Protein AF-0000000080287627 (afdb_homodimer)

pLDDT: mean 73.89, std 27.02, range [24.66, 97.88]

InterPro domains:
  IPR031734 Transcription activator MBF2 [PF15868] (71-159)

Foldseek 3Di:
DPPPPPPPPPPPPPPPPPPPPPPPPPPPPPDDPDDDPDVVVVCVVVVVPPDDDDDDDDDDADKDKDKDKDADDDPPWDWQDKDKDKDFAPWFAKDKDKDKQDDVPDFAAAWGMKMKIKIWRDPDWDKDWPDDGHRTRMTIMMIIDGRTRIMIMMMTTIHHHDPPPPD/DPPPPPPPPPPPPPPPPPPPPPCPPPPPPPDDPDDDPDVVVVCVVVVVPPDDDDDDDDDDADKDKDKDKDADDDPPWDWQDKDKDKDFAPWFAKDKDKDKQDDPPDFAAAWGMKMKIKIWRDPDWDKDWPDDGHRTRMTIMMIIDGRTRIMIMMMTTIHHHDPPPPD

Sequence (334 aa):
MVQYSVIFIWICFVRLMETNSRNIPENIKVQNVSVVQNIESFLENHSTLSVIPLQKQSKSSHLWALRYMLGIKVENDYLLAQLADASDYPAKKNVSVDLLYTEKGVTGDILTYIEIDTLQDTQEGNAHVVSGGIGQGSIHIVLEAKQTERFSYNAHFYGRKTLKLMTMVQYSVIFIWICFVRLMETNSRNIPENIKVQNVSVVQNIESFLENHSTLSVIPLQKQSKSSHLWALRYMLGIKVENDYLLAQLADASDYPAKKNVSVDLLYTEKGVTGDILTYIEIDTLQDTQEGNAHVVSGGIGQGSIHIVLEAKQTERFSYNAHFYGRKTLKLMT

Structure (mmCIF, N/CA/C/O backbone):
data_AF-0000000080287627-model_v1
#
loop_
_entity.id
_entity.type
_entity.pdbx_description
1 polymer 'Uncharacterized protein'
#
loop_
_atom_site.group_PDB
_atom_site.id
_atom_site.type_symbol
_atom_site.label_atom_id
_atom_site.label_alt_id
_atom_site.label_comp_id
_atom_site.label_asym_id
_atom_site.label_entity_id
_atom_site.label_seq_id
_atom_site.pdbx_PDB_ins_code
_atom_site.Cartn_x
_atom_site.Cartn_y
_atom_site.Cartn_z
_atom_site.occupancy
_atom_site.B_iso_or_equiv
_atom_site.auth_seq_id
_atom_site.auth_comp_id
_atom_site.auth_asym_id
_atom_site.auth_atom_id
_atom_site.pdbx_PDB_model_num
ATOM 1 N N . MET A 1 1 ? -30.188 56.906 -13.93 1 31.58 1 MET A N 1
ATOM 2 C CA . MET A 1 1 ? -30.328 55.75 -14.812 1 31.58 1 MET A CA 1
ATOM 3 C C . MET A 1 1 ? -29.438 54.594 -14.359 1 31.58 1 MET A C 1
ATOM 5 O O . MET A 1 1 ? -28.203 54.719 -14.414 1 31.58 1 MET A O 1
ATOM 9 N N . VAL A 1 2 ? -29.906 53.812 -13.305 1 37.44 2 VAL A N 1
ATOM 10 C CA . VAL A 1 2 ? -29.25 52.812 -12.5 1 37.44 2 VAL A CA 1
ATOM 11 C C . VAL A 1 2 ? -29 51.562 -13.336 1 37.44 2 VAL A C 1
ATOM 13 O O . VAL A 1 2 ? -29.938 51 -13.891 1 37.44 2 VAL A O 1
ATOM 16 N N . GLN A 1 3 ? -27.938 51.531 -14.148 1 37.34 3 GLN A N 1
ATOM 17 C CA . GLN A 1 3 ? -27.516 50.406 -14.984 1 37.34 3 GLN A CA 1
ATOM 18 C C . GLN A 1 3 ? -27.438 49.125 -14.18 1 37.34 3 GLN A C 1
ATOM 20 O O . GLN A 1 3 ? -26.688 49.031 -13.203 1 37.34 3 GLN A O 1
ATOM 25 N N . TYR A 1 4 ? -28.562 48.406 -14.086 1 33.31 4 TYR A N 1
ATOM 26 C CA . TYR A 1 4 ? -28.641 47.094 -13.516 1 33.31 4 TYR A CA 1
ATOM 27 C C . TYR A 1 4 ? -27.703 46.125 -14.234 1 33.31 4 TYR A C 1
ATOM 29 O O . TYR A 1 4 ? -27.812 45.938 -15.445 1 33.31 4 TYR A O 1
ATOM 37 N N . SER A 1 5 ? -26.422 46.156 -13.922 1 35.56 5 SER A N 1
ATOM 38 C CA . SER A 1 5 ? -25.5 45.156 -14.461 1 35.56 5 SER A CA 1
ATOM 39 C C . SER A 1 5 ? -25.984 43.75 -14.148 1 35.56 5 SER A C 1
ATOM 41 O O . SER A 1 5 ? -26.156 43.375 -12.984 1 35.56 5 SER A O 1
ATOM 43 N N . VAL A 1 6 ? -26.859 43.156 -14.961 1 31.17 6 VAL A N 1
ATOM 44 C CA . VAL A 1 6 ? -27.359 41.781 -14.898 1 31.17 6 VAL A CA 1
ATOM 45 C C . VAL A 1 6 ? -26.188 40.812 -14.758 1 31.17 6 VAL A C 1
ATOM 47 O O . VAL A 1 6 ? -25.281 40.812 -15.602 1 31.17 6 VAL A O 1
ATOM 50 N N . ILE A 1 7 ? -25.844 40.5 -13.531 1 32.81 7 ILE A N 1
ATOM 51 C CA . ILE A 1 7 ? -24.828 39.531 -13.188 1 32.81 7 ILE A CA 1
ATOM 52 C C . ILE A 1 7 ? -25.25 38.125 -13.672 1 32.81 7 ILE A C 1
ATOM 54 O O . ILE A 1 7 ? -26.297 37.625 -13.242 1 32.81 7 ILE A O 1
ATOM 58 N N . PHE A 1 8 ? -25.188 37.875 -14.969 1 30.72 8 PHE A N 1
ATOM 59 C CA . PHE A 1 8 ? -25.438 36.562 -15.523 1 30.72 8 PHE A CA 1
ATOM 60 C C . PHE A 1 8 ? -24.703 35.5 -14.734 1 30.72 8 PHE A C 1
ATOM 62 O O . PHE A 1 8 ? -23.484 35.531 -14.617 1 30.72 8 PHE A O 1
ATOM 69 N N . ILE A 1 9 ? -25.375 34.906 -13.781 1 28.75 9 ILE A N 1
ATOM 70 C CA . ILE A 1 9 ? -25 33.75 -12.977 1 28.75 9 ILE A CA 1
ATOM 71 C C . ILE A 1 9 ? -24.922 32.5 -13.867 1 28.75 9 ILE A C 1
ATOM 73 O O . ILE A 1 9 ? -25.938 32.031 -14.367 1 28.75 9 ILE A O 1
ATOM 77 N N . TRP A 1 10 ? -23.969 32.438 -14.797 1 30.11 10 TRP A N 1
ATOM 78 C CA . TRP A 1 10 ? -23.781 31.219 -15.57 1 30.11 10 TRP A CA 1
ATOM 79 C C . TRP A 1 10 ? -23.719 30 -14.656 1 30.11 10 TRP A C 1
ATOM 81 O O . TRP A 1 10 ? -22.844 29.938 -13.781 1 30.11 10 TRP A O 1
ATOM 91 N N . ILE A 1 11 ? -24.844 29.375 -14.43 1 28.36 11 ILE A N 1
ATOM 92 C CA . ILE A 1 11 ? -25.016 28.062 -13.805 1 28.36 11 ILE A CA 1
ATOM 93 C C . ILE A 1 11 ? -24.172 27.031 -14.555 1 28.36 11 ILE A C 1
ATOM 95 O O . ILE A 1 11 ? -24.438 26.734 -15.719 1 28.36 11 ILE A O 1
ATOM 99 N N . CYS A 1 12 ? -22.922 27.109 -14.422 1 29.86 12 CYS A N 1
ATOM 100 C CA . CYS A 1 12 ? -22.062 26.062 -14.961 1 29.86 12 CYS A CA 1
ATOM 101 C C . CYS A 1 12 ? -22.609 24.672 -14.625 1 29.86 12 CYS A C 1
ATOM 103 O O . CYS A 1 12 ? -22.703 24.312 -13.453 1 29.86 12 CYS A O 1
ATOM 105 N N . PHE A 1 13 ? -23.531 24.109 -15.32 1 29 13 PHE A N 1
ATOM 106 C CA . PHE A 1 13 ? -23.969 22.719 -15.273 1 29 13 PHE A CA 1
ATOM 107 C C . PHE A 1 13 ? -22.766 21.766 -15.328 1 29 13 PHE A C 1
ATOM 109 O O . PHE A 1 13 ? -22.109 21.641 -16.359 1 29 13 PHE A O 1
ATOM 116 N N . VAL A 1 14 ? -22.109 21.703 -14.344 1 29.78 14 VAL A N 1
ATOM 117 C CA . VAL A 1 14 ? -21.141 20.609 -14.18 1 29.78 14 VAL A CA 1
ATOM 118 C C . VAL A 1 14 ? -21.844 19.266 -14.461 1 29.78 14 VAL A C 1
ATOM 120 O O . VAL A 1 14 ? -22.734 18.859 -13.727 1 29.78 14 VAL A O 1
ATOM 123 N N . ARG A 1 15 ? -22.109 19 -15.664 1 28.33 15 ARG A N 1
ATOM 124 C CA . ARG A 1 15 ? -22.422 17.594 -15.922 1 28.33 15 ARG A CA 1
ATOM 125 C C . ARG A 1 15 ? -21.484 16.672 -15.148 1 28.33 15 ARG A C 1
ATOM 127 O O . ARG A 1 15 ? -20.266 16.781 -15.266 1 28.33 15 ARG A O 1
ATOM 134 N N . LEU A 1 16 ? -21.875 16.047 -14.188 1 27.23 16 LEU A N 1
ATOM 135 C CA . LEU A 1 16 ? -21.375 14.883 -13.461 1 27.23 16 LEU A CA 1
ATOM 136 C C . LEU A 1 16 ? -20.828 13.836 -14.414 1 27.23 16 LEU A C 1
ATOM 138 O O . LEU A 1 16 ? -21.547 13.312 -15.266 1 27.23 16 LEU A O 1
ATOM 142 N N . MET A 1 17 ? -19.703 14.156 -14.992 1 27.69 1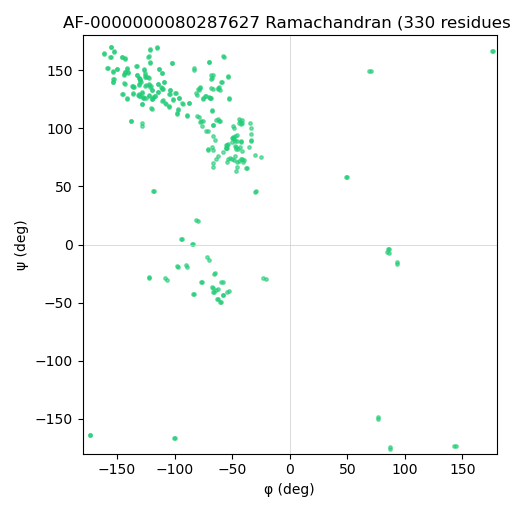7 MET A N 1
ATOM 143 C CA . MET A 1 17 ? -19.094 13.047 -15.719 1 27.69 17 MET A CA 1
ATOM 144 C C . MET A 1 17 ? -19.359 11.727 -15.008 1 27.69 17 MET A C 1
ATOM 146 O O . MET A 1 17 ? -19.141 11.617 -13.797 1 27.69 17 MET A O 1
ATOM 150 N N . GLU A 1 18 ? -20.188 10.984 -15.477 1 26.67 18 GLU A N 1
ATOM 151 C CA . GLU A 1 18 ? -20.391 9.57 -15.18 1 26.67 18 GLU A CA 1
ATOM 152 C C . GLU A 1 18 ? -19.062 8.812 -15.195 1 26.67 18 GLU A C 1
ATOM 154 O O . GLU A 1 18 ? -18.453 8.641 -16.25 1 26.67 18 GLU A O 1
ATOM 159 N N . THR A 1 19 ? -18.172 9.133 -14.328 1 27.62 19 THR A N 1
ATOM 160 C CA . THR A 1 19 ? -17.047 8.234 -14.062 1 27.62 19 THR A CA 1
ATOM 161 C C . THR A 1 19 ? -17.484 6.781 -14.203 1 27.62 19 THR A C 1
ATOM 163 O O . THR A 1 19 ? -18.422 6.34 -13.547 1 27.62 19 THR A O 1
ATOM 166 N N . ASN A 1 20 ? -17.359 6.363 -15.359 1 26.81 20 ASN A N 1
ATOM 167 C CA . ASN A 1 20 ? -17.5 4.914 -15.445 1 26.81 20 ASN A CA 1
ATOM 168 C C . ASN A 1 20 ? -16.734 4.207 -14.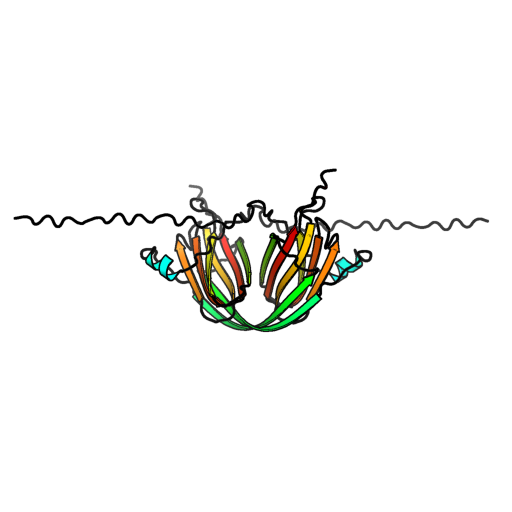344 1 26.81 20 ASN A C 1
ATOM 170 O O . ASN A 1 20 ? -15.5 4.242 -14.328 1 26.81 20 ASN A O 1
ATOM 174 N N . SER A 1 21 ? -17.172 4.27 -13.125 1 25.61 21 SER A N 1
ATOM 175 C CA . SER A 1 21 ? -16.797 3.371 -12.031 1 25.61 21 SER A CA 1
ATOM 176 C C . SER A 1 21 ? -16.344 2.018 -12.562 1 25.61 21 SER A C 1
ATOM 178 O O . SER A 1 21 ? -17.109 1.298 -13.195 1 25.61 21 SER A O 1
ATOM 180 N N . ARG A 1 22 ? -15.156 1.962 -13.094 1 27.69 22 ARG A N 1
ATOM 181 C CA . ARG A 1 22 ? -14.859 0.544 -13.266 1 27.69 22 ARG A CA 1
ATOM 182 C C . ARG A 1 22 ? -15.477 -0.285 -12.141 1 27.69 22 ARG A C 1
ATOM 184 O O . ARG A 1 22 ? -15.273 0.016 -10.961 1 27.69 22 ARG A O 1
ATOM 191 N N . ASN A 1 23 ? -16.625 -0.727 -12.273 1 26.52 23 ASN A N 1
ATOM 192 C CA . ASN A 1 23 ? -17.297 -1.693 -11.414 1 26.52 23 ASN A CA 1
ATOM 193 C C . ASN A 1 23 ? -16.312 -2.666 -10.781 1 26.52 23 ASN A C 1
ATOM 195 O O . ASN A 1 23 ? -15.969 -3.688 -11.375 1 26.52 23 ASN A O 1
ATOM 199 N N . ILE A 1 24 ? -15.18 -2.15 -10.266 1 30.12 24 ILE A N 1
ATOM 200 C CA . ILE A 1 24 ? -14.523 -3.096 -9.375 1 30.12 24 ILE A CA 1
ATOM 201 C C . ILE A 1 24 ? -15.562 -3.754 -8.461 1 30.12 24 ILE A C 1
ATOM 203 O O . ILE A 1 24 ? -16.328 -3.064 -7.785 1 30.12 24 ILE A O 1
ATOM 207 N N . PRO A 1 25 ? -15.898 -4.879 -8.672 1 27.52 25 PRO A N 1
ATOM 208 C CA . PRO A 1 25 ? -16.938 -5.391 -7.766 1 27.52 25 PRO A CA 1
ATOM 209 C C . PRO A 1 25 ? -16.672 -5.016 -6.309 1 27.52 25 PRO A C 1
ATOM 211 O O . PRO A 1 25 ? -15.516 -4.949 -5.879 1 27.52 25 PRO A O 1
ATOM 214 N N . GLU A 1 26 ? -17.422 -4.09 -5.703 1 31.39 26 GLU A N 1
ATOM 215 C CA . GLU A 1 26 ? -17.531 -3.729 -4.289 1 31.39 26 GLU A CA 1
ATOM 216 C C . GLU A 1 26 ? -17.047 -4.867 -3.395 1 31.39 26 GLU A C 1
ATOM 218 O O . GLU A 1 26 ? -16.703 -4.645 -2.229 1 31.39 26 GLU A O 1
ATOM 223 N N . ASN A 1 27 ? -17.172 -6.039 -3.824 1 27.69 27 ASN A N 1
ATOM 224 C CA . ASN A 1 27 ? -16.922 -7.148 -2.906 1 27.69 27 ASN A CA 1
ATOM 225 C C . ASN A 1 27 ? -15.43 -7.414 -2.736 1 27.69 27 ASN A C 1
ATOM 227 O O . ASN A 1 27 ? -14.914 -8.43 -3.211 1 27.69 27 ASN A O 1
ATOM 231 N N . ILE A 1 28 ? -14.672 -6.5 -3.037 1 31.36 28 ILE A N 1
ATOM 232 C CA . ILE A 1 28 ? -13.305 -6.855 -2.691 1 31.36 28 ILE A CA 1
ATOM 233 C C . ILE A 1 28 ? -13.156 -6.934 -1.174 1 31.36 28 ILE A C 1
ATOM 235 O O . ILE A 1 28 ? -13.266 -5.922 -0.479 1 31.36 28 ILE A O 1
ATOM 239 N N . LYS A 1 29 ? -13.477 -7.977 -0.579 1 28.95 29 LYS A N 1
ATOM 240 C CA . LYS A 1 29 ? -13.312 -8.289 0.837 1 28.95 29 LYS A CA 1
ATOM 241 C C . LYS A 1 29 ? -11.891 -7.988 1.307 1 28.95 29 LYS A C 1
ATOM 243 O O . LYS A 1 29 ? -10.922 -8.453 0.704 1 28.95 29 LYS A O 1
ATOM 248 N N . VAL A 1 30 ? -11.703 -6.926 1.965 1 30.62 30 VAL A N 1
ATOM 249 C CA . VAL A 1 30 ? -10.5 -6.574 2.719 1 30.62 30 VAL A CA 1
ATOM 250 C C . VAL A 1 30 ? -9.992 -7.793 3.48 1 30.62 30 VAL A C 1
ATOM 252 O O . VAL A 1 30 ? -10.656 -8.281 4.398 1 30.62 30 VAL A O 1
ATOM 255 N N . GLN A 1 31 ? -9.414 -8.711 2.738 1 30.98 31 GLN A N 1
ATOM 256 C CA . GLN A 1 31 ? -8.945 -9.891 3.459 1 30.98 31 GLN A CA 1
ATOM 257 C C . GLN A 1 31 ? -7.773 -9.547 4.371 1 30.98 31 GLN A C 1
ATOM 259 O O . GLN A 1 31 ? -6.965 -8.68 4.047 1 30.98 31 GLN A O 1
ATOM 264 N N . ASN A 1 32 ? -7.836 -9.844 5.602 1 27.78 32 ASN A N 1
ATOM 265 C CA . ASN A 1 32 ? -6.895 -9.812 6.715 1 27.78 32 ASN A CA 1
ATOM 266 C C . ASN A 1 32 ? -5.559 -10.445 6.34 1 27.78 32 ASN A C 1
ATOM 268 O O . ASN A 1 32 ? -5.5 -11.641 6.031 1 27.78 32 ASN A O 1
ATOM 272 N N . VAL A 1 33 ? -4.637 -9.625 5.809 1 31.69 33 VAL A N 1
ATOM 273 C CA . VAL A 1 33 ? -3.279 -10.109 5.562 1 31.69 33 VAL A CA 1
ATOM 274 C C . VAL A 1 33 ? -2.59 -10.414 6.891 1 31.69 33 VAL A C 1
ATOM 276 O O . VAL A 1 33 ? -2.518 -9.547 7.77 1 31.69 33 VAL A O 1
ATOM 279 N N . SER A 1 34 ? -2.477 -11.641 7.273 1 32.62 34 SER A N 1
ATOM 280 C CA . SER A 1 34 ? -1.691 -12.047 8.438 1 32.62 34 SER A CA 1
ATOM 281 C C . SER A 1 34 ? -0.2 -12.055 8.117 1 32.62 34 SER A C 1
ATOM 283 O O . SER A 1 34 ? 0.232 -12.688 7.152 1 32.62 34 SER A O 1
ATOM 285 N N . VAL A 1 35 ? 0.603 -11.102 8.57 1 30.69 35 VAL A N 1
ATOM 286 C CA . VAL A 1 35 ? 2.051 -11.008 8.414 1 30.69 35 VAL A CA 1
ATOM 287 C C . VAL A 1 35 ? 2.729 -12.164 9.133 1 30.69 35 VAL A C 1
ATOM 289 O O . VAL A 1 35 ? 2.557 -12.336 10.344 1 30.69 35 VAL A O 1
ATOM 292 N N . VAL A 1 36 ? 3.205 -13.055 8.375 1 40.09 36 VAL A N 1
ATOM 293 C CA . VAL A 1 36 ? 4.008 -14.133 8.945 1 40.09 36 VAL A CA 1
ATOM 294 C C . VAL A 1 36 ? 5.398 -13.609 9.305 1 40.09 36 VAL A C 1
ATOM 296 O O . VAL A 1 36 ? 6.113 -13.094 8.438 1 40.09 36 VAL A O 1
ATOM 299 N N . GLN A 1 37 ? 5.75 -13.414 10.406 1 41.44 37 GLN A N 1
ATOM 300 C CA . GLN A 1 37 ? 6.977 -12.797 10.898 1 41.44 37 GLN A CA 1
ATOM 301 C C . GLN A 1 37 ? 8.211 -13.57 10.438 1 41.44 37 GLN A C 1
ATOM 303 O O . GLN A 1 37 ? 9.25 -12.977 10.156 1 41.44 37 GLN A O 1
ATOM 308 N N . ASN A 1 38 ? 8.203 -14.945 10.633 1 39.5 38 ASN A N 1
ATOM 309 C CA . ASN A 1 38 ? 9.406 -15.695 10.273 1 39.5 38 ASN A CA 1
ATOM 310 C C . ASN A 1 38 ? 9.07 -16.875 9.359 1 39.5 38 ASN A C 1
ATOM 312 O O . ASN A 1 38 ? 8.508 -17.875 9.812 1 39.5 38 ASN A O 1
ATOM 316 N N . ILE A 1 39 ? 9.352 -16.781 8.086 1 47.53 39 ILE A N 1
ATOM 317 C CA . ILE A 1 39 ? 8.992 -17.75 7.059 1 47.53 39 ILE A CA 1
ATOM 318 C C . ILE A 1 39 ? 9.711 -19.078 7.332 1 47.53 39 ILE A C 1
ATOM 320 O O . ILE A 1 39 ? 9.164 -20.156 7.094 1 47.53 39 ILE A O 1
ATOM 324 N N . GLU A 1 40 ? 10.953 -18.938 7.762 1 48.75 40 GLU A N 1
ATOM 325 C CA . GLU A 1 40 ? 11.664 -20.188 8.023 1 48.75 40 GLU A CA 1
ATOM 326 C C . GLU A 1 40 ? 10.922 -21.047 9.047 1 48.75 40 GLU A C 1
ATOM 328 O O . GLU A 1 40 ? 10.773 -22.25 8.875 1 48.75 40 GLU A O 1
ATOM 333 N N . SER A 1 41 ? 10.539 -20.375 9.953 1 51.69 41 SER A N 1
ATOM 334 C CA . SER A 1 41 ? 9.773 -21.062 10.984 1 51.69 41 SER A CA 1
ATOM 335 C C . SER A 1 41 ? 8.438 -21.562 10.445 1 51.69 41 SER A C 1
ATOM 337 O O . SER A 1 41 ? 7.965 -22.641 10.82 1 51.69 41 SER A O 1
ATOM 339 N N . PHE A 1 42 ? 7.91 -20.672 9.57 1 50.34 42 PHE A 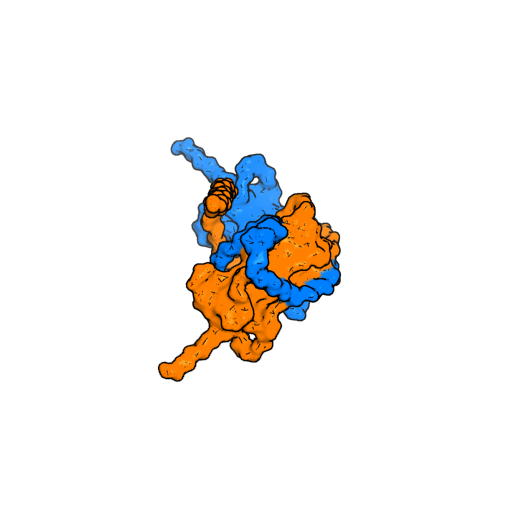N 1
ATOM 340 C CA . PHE A 1 42 ? 6.66 -21.078 8.938 1 50.34 42 PHE A CA 1
ATOM 341 C C . PHE A 1 42 ? 6.863 -22.328 8.086 1 50.34 42 PHE A C 1
ATOM 343 O O . PHE A 1 42 ? 6.082 -23.281 8.172 1 50.34 42 PHE A O 1
ATOM 350 N N . LEU A 1 43 ? 7.867 -22.266 7.352 1 55.41 43 LEU A N 1
ATOM 351 C CA . LEU A 1 43 ? 8.156 -23.406 6.473 1 55.41 43 LEU A CA 1
ATOM 352 C C . LEU A 1 43 ? 8.523 -24.641 7.277 1 55.41 43 LEU A C 1
ATOM 354 O O . LEU A 1 43 ? 8.164 -25.766 6.895 1 55.41 43 LEU A O 1
ATOM 358 N N . GLU A 1 44 ? 9.25 -24.406 8.227 1 56 44 GLU A N 1
ATOM 359 C CA . GLU A 1 44 ? 9.578 -25.531 9.094 1 56 44 GLU A CA 1
ATOM 360 C C . GLU A 1 44 ? 8.312 -26.172 9.68 1 56 44 GLU A C 1
ATOM 362 O O . GLU A 1 44 ? 8.242 -27.391 9.828 1 56 44 GLU A O 1
ATOM 367 N N . ASN A 1 45 ? 7.438 -25.234 9.836 1 48.88 45 ASN A N 1
ATOM 368 C CA . ASN A 1 45 ? 6.219 -25.734 10.461 1 48.88 45 ASN A CA 1
ATOM 369 C C . ASN A 1 45 ? 5.215 -26.219 9.422 1 48.88 45 ASN A C 1
ATOM 371 O O . ASN A 1 45 ? 4.207 -26.844 9.773 1 48.88 45 ASN A O 1
ATOM 375 N N . HIS A 1 46 ? 5.418 -25.797 8.195 1 50.81 46 HIS A N 1
ATOM 376 C CA . HIS A 1 46 ? 4.59 -26.297 7.098 1 50.81 46 HIS A CA 1
ATOM 377 C C . HIS A 1 46 ? 5.438 -27.016 6.051 1 50.81 46 HIS A C 1
ATOM 379 O O . HIS A 1 46 ? 5.48 -26.594 4.891 1 50.81 46 HIS A O 1
ATOM 385 N N . SER A 1 47 ? 6.293 -27.828 6.469 1 47.44 47 SER A N 1
ATOM 386 C CA . SER A 1 47 ? 7.246 -28.562 5.641 1 47.44 47 SER A CA 1
ATOM 387 C C . SER A 1 47 ? 6.543 -29.312 4.52 1 47.44 47 SER A C 1
ATOM 389 O O . SER A 1 47 ? 7.145 -29.594 3.482 1 47.44 47 SER A O 1
ATOM 391 N N . THR A 1 48 ? 5.465 -29.844 4.887 1 47.78 48 THR A N 1
ATOM 392 C CA . THR A 1 48 ? 4.836 -30.656 3.846 1 47.78 48 THR A CA 1
ATOM 393 C C . THR A 1 48 ? 4.25 -29.766 2.754 1 47.78 48 THR A C 1
ATOM 395 O O . THR A 1 48 ? 3.672 -30.266 1.783 1 47.78 48 THR A O 1
ATOM 398 N N . LEU A 1 49 ? 4.234 -28.516 3.07 1 51.91 49 LEU A N 1
ATOM 399 C CA . LEU A 1 49 ? 3.557 -27.656 2.098 1 51.91 49 LEU A CA 1
ATOM 400 C C . LEU A 1 49 ? 4.402 -27.5 0.84 1 51.91 49 LEU A C 1
ATOM 402 O O . LEU A 1 49 ? 5.625 -27.344 0.923 1 51.91 49 LEU A O 1
ATOM 406 N N . SER A 1 50 ? 4.059 -28.281 -0.094 1 55.97 50 SER A N 1
ATOM 407 C CA . SER A 1 50 ? 4.691 -28.094 -1.397 1 55.97 50 SER A CA 1
ATOM 408 C C . SER A 1 50 ? 4.785 -26.625 -1.772 1 55.97 50 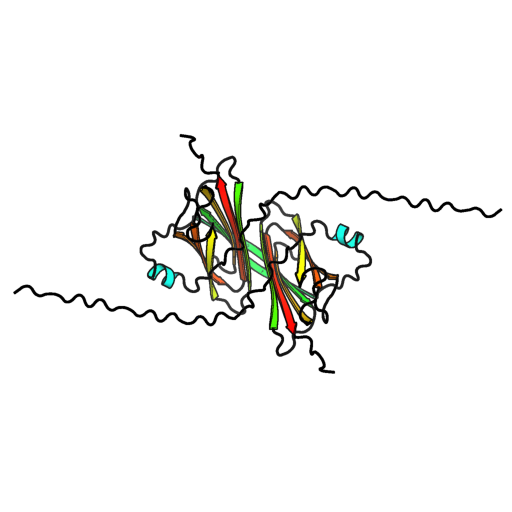SER A C 1
ATOM 410 O O . SER A 1 50 ? 3.77 -25.984 -2.029 1 55.97 50 SER A O 1
ATOM 412 N N . VAL A 1 51 ? 5.816 -25.969 -1.278 1 69.75 51 VAL A N 1
ATOM 413 C CA . VAL A 1 51 ? 6.125 -24.562 -1.516 1 69.75 51 VAL A CA 1
ATOM 414 C C . VAL A 1 51 ? 6.492 -24.359 -2.982 1 69.75 51 VAL A C 1
ATOM 416 O O . VAL A 1 51 ? 7.484 -24.906 -3.465 1 69.75 51 VAL A O 1
ATOM 419 N N . ILE A 1 52 ? 5.539 -24.016 -3.783 1 81.88 52 ILE A N 1
ATOM 420 C CA . ILE A 1 52 ? 5.84 -23.641 -5.16 1 81.88 52 ILE A CA 1
ATOM 421 C C . ILE A 1 52 ? 6.316 -22.188 -5.207 1 81.88 52 ILE A C 1
ATOM 423 O O . ILE A 1 52 ? 5.555 -21.266 -4.906 1 81.88 52 ILE A O 1
ATOM 427 N N . PRO A 1 53 ? 7.613 -22.125 -5.504 1 86.88 53 PRO A N 1
ATOM 428 C CA . PRO A 1 53 ? 8.109 -20.75 -5.629 1 86.88 53 PRO A CA 1
ATOM 429 C C . PRO A 1 53 ? 7.543 -20.031 -6.844 1 86.88 53 PRO A C 1
ATOM 431 O O . PRO A 1 53 ? 7.332 -20.641 -7.895 1 86.88 53 PRO A O 1
ATOM 434 N N . LEU A 1 54 ? 7.336 -18.734 -6.684 1 94.12 54 LEU A N 1
ATOM 435 C CA . LEU A 1 54 ? 6.984 -17.906 -7.832 1 94.12 54 LEU A CA 1
ATOM 436 C C . LEU A 1 54 ? 8.234 -17.484 -8.594 1 94.12 54 LEU A C 1
ATOM 438 O O . LEU A 1 54 ? 9.32 -17.406 -8.023 1 94.12 54 LEU A O 1
ATOM 442 N N . GLN A 1 55 ? 8.016 -17.281 -9.844 1 94.38 55 GLN A N 1
ATOM 443 C CA . GLN A 1 55 ? 9.117 -16.766 -10.656 1 94.38 55 GLN A CA 1
ATOM 444 C C . GLN A 1 55 ? 9.453 -15.328 -10.266 1 94.38 55 GLN A C 1
ATOM 446 O O . GLN A 1 55 ? 8.562 -14.492 -10.125 1 94.38 55 GLN A O 1
ATOM 451 N N . LYS A 1 56 ? 10.734 -15.109 -10.133 1 95.62 56 LYS A N 1
ATOM 452 C CA . LYS A 1 56 ? 11.18 -13.805 -9.656 1 95.62 56 LYS A CA 1
ATOM 453 C C . LYS A 1 56 ? 11.969 -13.062 -10.734 1 95.62 56 LYS A C 1
ATOM 455 O O . LYS A 1 56 ? 12.828 -13.648 -11.391 1 95.62 56 LYS A O 1
ATOM 460 N N . GLN A 1 57 ? 11.562 -11.812 -10.906 1 94.38 57 GLN A N 1
ATOM 461 C CA . GLN A 1 57 ? 12.352 -10.844 -11.664 1 94.38 57 GLN A CA 1
ATOM 462 C C . GLN A 1 57 ? 12.742 -9.656 -10.797 1 94.38 57 GLN A C 1
ATOM 464 O O . GLN A 1 57 ? 11.938 -9.164 -10.008 1 94.38 57 GLN A O 1
ATOM 469 N N . SER A 1 58 ? 14.008 -9.289 -10.859 1 93.31 58 SER A N 1
ATOM 470 C CA . SER A 1 58 ? 14.492 -8.18 -10.055 1 93.31 58 SER A CA 1
ATOM 471 C C . SER A 1 58 ? 15.102 -7.082 -10.922 1 93.31 58 SER A C 1
ATOM 473 O O . SER A 1 58 ? 15.766 -7.375 -11.922 1 93.31 58 SER A O 1
ATOM 475 N N . LYS A 1 59 ? 14.758 -5.891 -10.547 1 90.12 59 LYS A N 1
ATOM 476 C CA . LYS A 1 59 ? 15.344 -4.727 -11.203 1 90.12 59 LYS A CA 1
ATOM 477 C C . LYS A 1 59 ? 15.75 -3.668 -10.18 1 90.12 59 LYS A C 1
ATOM 479 O O . LYS A 1 59 ? 14.961 -3.311 -9.305 1 90.12 59 LYS A O 1
ATOM 484 N N . SER A 1 60 ? 16.938 -3.236 -10.32 1 88.44 60 SER A N 1
ATOM 485 C CA . SER A 1 60 ? 17.359 -2.086 -9.523 1 88.44 60 SER A CA 1
ATOM 486 C C . SER A 1 60 ? 16.719 -0.799 -10.039 1 88.44 60 SER A C 1
ATOM 488 O O . SER A 1 60 ? 16.672 -0.572 -11.25 1 88.44 60 SER A O 1
ATOM 490 N N . SER A 1 61 ? 16.141 -0.169 -9.094 1 88.19 61 SER A N 1
ATOM 491 C CA . SER A 1 61 ? 15.5 1.078 -9.5 1 88.19 61 SER A CA 1
ATOM 492 C C . SER A 1 61 ? 15.891 2.227 -8.57 1 88.19 61 SER A C 1
ATOM 494 O O . SER A 1 61 ? 16.078 2.023 -7.371 1 88.19 61 SER A O 1
ATOM 496 N N . HIS A 1 62 ? 16.047 3.352 -9.148 1 89.38 62 HIS A N 1
ATOM 497 C CA . HIS A 1 62 ? 16.219 4.586 -8.391 1 89.38 62 HIS A CA 1
ATOM 498 C C . HIS A 1 62 ? 14.875 5.238 -8.094 1 89.38 62 HIS A C 1
ATOM 500 O O . HIS A 1 62 ? 14.148 5.625 -9.008 1 89.38 62 HIS A O 1
ATOM 506 N N . LEU A 1 63 ? 14.609 5.16 -6.809 1 93.19 63 LEU A N 1
ATOM 507 C CA . LEU A 1 63 ? 13.359 5.797 -6.41 1 93.19 63 LEU A CA 1
ATOM 508 C C . LEU A 1 63 ? 13.617 6.891 -5.375 1 93.19 63 LEU A C 1
ATOM 510 O O . LEU A 1 63 ? 14.688 6.934 -4.762 1 93.19 63 LEU A O 1
ATOM 514 N N . TRP A 1 64 ? 12.68 7.773 -5.352 1 93 64 TRP A N 1
ATOM 515 C CA . TRP A 1 64 ? 12.703 8.812 -4.328 1 93 64 TRP A CA 1
ATOM 516 C C . TRP A 1 64 ? 11.773 8.469 -3.172 1 93 64 TRP A C 1
ATOM 518 O O . TRP A 1 64 ? 10.641 8.039 -3.391 1 93 64 TRP A O 1
ATOM 528 N N . ALA A 1 65 ? 12.305 8.57 -1.978 1 94.19 65 ALA A N 1
ATOM 529 C CA . ALA A 1 65 ? 11.508 8.516 -0.756 1 94.19 65 ALA A CA 1
ATOM 530 C C . ALA A 1 65 ? 11.195 9.914 -0.242 1 94.19 65 ALA A C 1
ATOM 532 O O . ALA A 1 65 ? 12.102 10.68 0.091 1 94.19 65 ALA A O 1
ATOM 533 N N . LEU A 1 66 ? 9.914 10.227 -0.239 1 95.62 66 LEU A N 1
ATOM 534 C CA . LEU A 1 66 ? 9.5 11.523 0.29 1 95.62 66 LEU A CA 1
ATOM 535 C C . LEU A 1 66 ? 8.734 11.352 1.599 1 95.62 66 LEU A C 1
ATOM 537 O O . LEU A 1 66 ? 8.008 10.367 1.775 1 95.62 66 LEU A O 1
ATOM 541 N N . ARG A 1 67 ? 8.922 12.375 2.471 1 96.06 67 ARG A N 1
ATOM 542 C CA . ARG A 1 67 ? 8.203 12.414 3.736 1 96.06 67 ARG A CA 1
ATOM 543 C C . ARG A 1 67 ? 7.484 13.75 3.914 1 96.06 67 ARG A C 1
ATOM 545 O O . ARG A 1 67 ? 8.102 14.812 3.775 1 96.06 67 ARG A O 1
ATOM 552 N N . TYR A 1 68 ? 6.211 13.648 4.168 1 97.5 68 TYR A N 1
ATOM 553 C CA . TYR A 1 68 ? 5.398 14.82 4.469 1 97.5 68 TYR A CA 1
ATOM 554 C C . TYR A 1 68 ? 4.945 14.812 5.922 1 97.5 68 TYR A C 1
ATOM 556 O O . TYR A 1 68 ? 4.5 13.781 6.434 1 97.5 68 TYR A O 1
ATOM 564 N N . MET A 1 69 ? 5.086 15.945 6.5 1 97.19 69 MET A N 1
ATOM 565 C CA . MET A 1 69 ? 4.758 16.031 7.922 1 97.19 69 MET A CA 1
ATOM 566 C C . MET A 1 69 ? 3.879 17.25 8.203 1 97.19 69 MET A C 1
ATOM 568 O O . MET A 1 69 ? 4.039 18.297 7.578 1 97.19 69 MET A O 1
ATOM 572 N N . LEU A 1 70 ? 3.002 17.078 9.141 1 96.12 70 LEU A N 1
ATOM 573 C CA . LEU A 1 70 ? 2.168 18.172 9.648 1 96.12 70 LEU A CA 1
ATOM 574 C C . LEU A 1 70 ? 1.912 18.016 11.141 1 96.12 70 LEU A C 1
ATOM 576 O O . LEU A 1 70 ? 1.506 16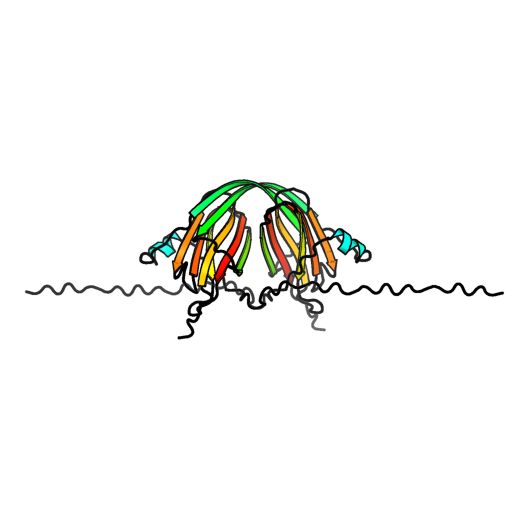.938 11.594 1 96.12 70 LEU A O 1
ATOM 580 N N . GLY A 1 71 ? 2.141 19.047 11.852 1 96.19 71 GLY A N 1
ATOM 581 C CA . GLY A 1 71 ? 1.916 19.031 13.289 1 96.19 71 GLY A CA 1
ATOM 582 C C . GLY A 1 71 ? 3.111 18.531 14.078 1 96.19 71 GLY A C 1
ATOM 583 O O . GLY A 1 71 ? 4.219 18.438 13.539 1 96.19 71 GLY A O 1
ATOM 584 N N . ILE A 1 72 ? 2.9 18.391 15.375 1 92.62 72 ILE A N 1
ATOM 585 C CA . ILE A 1 72 ? 3.939 17.922 16.281 1 92.62 72 ILE A CA 1
ATOM 586 C C . ILE A 1 72 ? 3.416 16.734 17.094 1 92.62 72 ILE A C 1
ATOM 588 O O . ILE A 1 72 ? 2.305 16.781 17.625 1 92.62 72 ILE A O 1
ATOM 592 N N . LYS A 1 73 ? 4.238 15.695 16.984 1 90.38 73 LYS A N 1
ATOM 593 C CA . LYS A 1 73 ? 3.854 14.531 17.781 1 90.38 73 LYS A CA 1
ATOM 594 C C . LYS A 1 73 ? 4.027 14.789 19.266 1 90.38 73 LYS A C 1
ATOM 596 O O . LYS A 1 73 ? 5.086 15.25 19.703 1 90.38 73 LYS A O 1
ATOM 601 N N . VAL A 1 74 ? 2.979 14.57 20 1 85.44 74 VAL A N 1
ATOM 602 C CA . VAL A 1 74 ? 2.971 14.82 21.438 1 85.44 74 VAL A CA 1
ATOM 603 C C . VAL A 1 74 ? 3.119 13.508 22.203 1 85.44 74 VAL A C 1
ATOM 605 O O . VAL A 1 74 ? 2.74 12.445 21.703 1 85.44 74 VAL A O 1
ATOM 608 N N . GLU A 1 75 ? 3.611 13.695 23.406 1 86.88 75 GLU A N 1
ATOM 609 C CA . GLU A 1 75 ? 3.75 12.508 24.266 1 86.88 75 GLU A CA 1
ATOM 610 C C . GLU A 1 75 ? 2.395 11.867 24.531 1 86.88 75 GLU A C 1
ATOM 612 O O . GLU A 1 75 ? 1.401 12.57 24.75 1 86.88 75 GLU A O 1
ATOM 617 N N . ASN A 1 76 ? 2.211 10.578 24.469 1 87.94 76 ASN A N 1
ATOM 618 C CA . ASN A 1 76 ? 1.02 9.797 24.781 1 87.94 76 ASN A CA 1
ATOM 619 C C . ASN A 1 76 ? 0.056 9.742 23.609 1 87.94 76 ASN A C 1
ATOM 621 O O . ASN A 1 76 ? -1.031 9.172 23.703 1 87.94 76 ASN A O 1
ATOM 625 N N . ASP A 1 77 ? 0.454 10.594 22.516 1 94 77 ASP A N 1
ATOM 626 C CA . ASP A 1 77 ? -0.351 10.391 21.312 1 94 77 ASP A CA 1
ATOM 627 C C . ASP A 1 77 ? -0.369 8.922 20.891 1 94 77 ASP A C 1
ATOM 629 O O . ASP A 1 77 ? 0.592 8.188 21.141 1 94 77 ASP A O 1
ATOM 633 N N . TYR A 1 78 ? -1.49 8.547 20.406 1 93.88 78 TYR A N 1
ATOM 634 C CA . TYR A 1 78 ? -1.554 7.188 19.875 1 93.88 78 TYR A CA 1
ATOM 635 C C . TYR A 1 78 ? -1.982 7.191 18.406 1 93.88 78 TYR A C 1
ATOM 637 O O . TYR A 1 78 ? -2.404 8.227 17.891 1 93.88 78 TYR A O 1
ATOM 645 N N . LEU A 1 79 ? -1.724 6.102 17.734 1 93.94 79 LEU A N 1
ATOM 646 C CA . LEU A 1 79 ? -2.062 5.98 16.312 1 93.94 79 LEU A CA 1
ATOM 647 C C . LEU A 1 79 ? -3.574 5.957 16.125 1 93.94 79 LEU A C 1
ATOM 649 O O . LEU A 1 79 ? -4.254 5.043 16.594 1 93.94 79 LEU A O 1
ATOM 653 N N . LEU A 1 80 ? -4.039 7.012 15.445 1 93.62 80 LEU A N 1
ATOM 654 C CA . LEU A 1 80 ? -5.469 7.109 15.18 1 93.62 80 LEU A CA 1
ATOM 655 C C . LEU A 1 80 ? -5.852 6.305 13.938 1 93.62 80 LEU A C 1
ATOM 657 O O . LEU A 1 80 ? -6.918 5.691 13.898 1 93.62 80 LEU A O 1
ATOM 661 N N . ALA A 1 81 ? -5.039 6.414 12.938 1 93.75 81 ALA A N 1
ATOM 662 C CA . ALA A 1 81 ? -5.305 5.734 11.672 1 93.75 81 ALA A CA 1
ATOM 663 C C . ALA A 1 81 ? -4.023 5.562 10.859 1 93.75 81 ALA A C 1
ATOM 665 O O . ALA A 1 81 ? -3.07 6.328 11.023 1 93.75 81 ALA A O 1
ATOM 666 N N . GLN A 1 82 ? -4.039 4.527 10.078 1 94.06 82 GLN A N 1
ATOM 667 C CA . GLN A 1 82 ? -2.988 4.293 9.094 1 94.06 82 GLN A CA 1
ATOM 668 C C . GLN A 1 82 ? -3.58 4 7.719 1 94.06 82 GLN A C 1
ATOM 670 O O . GLN A 1 82 ? -4.488 3.176 7.594 1 94.06 82 GLN A O 1
ATOM 675 N N . LEU A 1 83 ? -3.102 4.754 6.734 1 94.81 83 LEU A N 1
ATOM 676 C CA . LEU A 1 83 ? -3.484 4.516 5.348 1 94.81 83 LEU A CA 1
ATOM 677 C C . LEU A 1 83 ? -2.266 4.168 4.5 1 94.81 83 LEU A C 1
ATOM 679 O O . LEU A 1 83 ? -1.247 4.859 4.555 1 94.81 83 LEU A O 1
ATOM 683 N N . ALA A 1 84 ? -2.373 3.061 3.824 1 95.56 84 ALA A N 1
ATOM 684 C CA . ALA A 1 84 ? -1.255 2.648 2.98 1 95.56 84 ALA A CA 1
ATOM 685 C C . ALA A 1 84 ? -1.751 1.977 1.702 1 95.56 84 ALA A C 1
ATOM 687 O O . ALA A 1 84 ? -2.809 1.343 1.697 1 95.56 84 ALA A O 1
ATOM 688 N N . ASP A 1 85 ? -0.988 2.191 0.612 1 95.31 85 ASP A N 1
ATOM 689 C CA . ASP A 1 85 ? -1.279 1.541 -0.662 1 95.31 85 ASP A CA 1
ATOM 690 C C . ASP A 1 85 ? -0.064 1.575 -1.586 1 95.31 85 ASP A C 1
ATOM 692 O O . ASP A 1 85 ? 0.918 2.266 -1.304 1 95.31 85 ASP A O 1
ATOM 696 N N . ALA A 1 86 ? -0.117 0.762 -2.574 1 96 86 ALA A N 1
ATOM 697 C CA . ALA A 1 86 ? 0.91 0.721 -3.611 1 96 86 ALA A CA 1
ATOM 698 C C . ALA A 1 86 ? 0.295 0.446 -4.98 1 96 86 ALA A C 1
ATOM 700 O O . ALA A 1 86 ? -0.626 -0.365 -5.102 1 96 86 ALA A O 1
ATOM 701 N N . SER A 1 87 ? 0.846 1.2 -5.922 1 94.19 87 SER A N 1
ATOM 702 C CA . SER A 1 87 ? 0.321 1.064 -7.277 1 94.19 87 SER A CA 1
ATOM 703 C C . SER A 1 87 ? 1.442 1.106 -8.312 1 94.19 87 SER A C 1
ATOM 705 O O . SER A 1 87 ? 2.43 1.823 -8.133 1 94.19 87 SER A O 1
ATOM 707 N N . ASP A 1 88 ? 1.198 0.382 -9.359 1 91.19 88 ASP A N 1
ATOM 708 C CA . ASP A 1 88 ? 2.047 0.425 -10.547 1 91.19 88 ASP A CA 1
ATOM 709 C C . ASP A 1 88 ? 1.237 0.796 -11.789 1 91.19 88 ASP A C 1
ATOM 711 O O . ASP A 1 88 ? 0.09 0.372 -11.938 1 91.19 88 ASP A O 1
ATOM 715 N N . TYR A 1 89 ? 1.965 1.543 -12.578 1 91.44 89 TYR A N 1
ATOM 716 C CA . TYR A 1 89 ? 1.323 2.021 -13.797 1 91.44 89 TYR A CA 1
ATOM 717 C C . TYR A 1 89 ? 2.143 1.648 -15.023 1 91.44 89 TYR A C 1
ATOM 719 O O . TYR A 1 89 ? 3.369 1.548 -14.953 1 91.44 89 TYR A O 1
ATOM 727 N N . PRO A 1 90 ? 1.463 1.368 -16.125 1 89.12 90 PRO A N 1
ATOM 728 C CA . PRO A 1 90 ? 2.189 0.965 -17.328 1 89.12 90 PRO A CA 1
ATOM 729 C C . PRO A 1 90 ? 3.076 2.078 -17.891 1 89.12 90 PRO A C 1
ATOM 731 O O . PRO A 1 90 ? 4.031 1.804 -18.625 1 89.12 90 PRO A O 1
ATOM 734 N N . ALA A 1 91 ? 2.725 3.371 -17.594 1 93.44 91 ALA A N 1
ATOM 735 C CA . ALA A 1 91 ? 3.51 4.531 -18.016 1 93.44 91 ALA A CA 1
ATOM 736 C C . ALA A 1 91 ? 3.514 5.609 -16.938 1 93.44 91 ALA A C 1
ATOM 738 O O . ALA A 1 91 ? 2.629 5.645 -16.078 1 93.44 91 ALA A O 1
ATOM 739 N N . LYS A 1 92 ? 4.555 6.473 -17.109 1 94.75 92 LYS A N 1
ATOM 740 C CA . LYS A 1 92 ? 4.652 7.574 -16.156 1 94.75 92 LYS A CA 1
ATOM 741 C C . LYS A 1 92 ? 3.428 8.484 -16.234 1 94.75 92 LYS A C 1
ATOM 743 O O . LYS A 1 92 ? 2.961 8.812 -17.328 1 94.75 92 LYS A O 1
ATOM 748 N N . LYS A 1 93 ? 2.924 8.797 -15.086 1 94.19 93 LYS A N 1
ATOM 749 C CA . LYS A 1 93 ? 1.798 9.719 -15.023 1 94.19 93 LYS A CA 1
ATOM 750 C C . LYS A 1 93 ? 1.772 10.461 -13.688 1 94.19 93 LYS A C 1
ATOM 752 O O . LYS A 1 93 ? 2.525 10.125 -12.773 1 94.19 93 LYS A O 1
ATOM 757 N N . ASN A 1 94 ? 0.981 11.492 -13.664 1 94.06 94 ASN A N 1
ATOM 758 C CA . ASN A 1 94 ? 0.689 12.164 -12.398 1 94.06 94 ASN A CA 1
ATOM 759 C C . ASN A 1 94 ? -0.341 11.398 -11.578 1 94.06 94 ASN A C 1
ATOM 761 O O . ASN A 1 94 ? -1.318 10.883 -12.125 1 94.06 94 ASN A O 1
ATOM 765 N N . VAL A 1 95 ? -0.055 11.266 -10.281 1 94.62 95 VAL A N 1
ATOM 766 C CA . VAL A 1 95 ? -0.937 10.531 -9.383 1 94.62 95 VAL A CA 1
ATOM 767 C C . VAL A 1 95 ? -1.422 11.445 -8.266 1 94.62 95 VAL A C 1
ATOM 769 O O . VAL A 1 95 ? -0.647 12.242 -7.723 1 94.62 95 VAL A O 1
ATOM 772 N N . SER A 1 96 ? -2.723 11.344 -7.973 1 92.75 96 SER A N 1
ATOM 773 C CA . SER A 1 96 ? -3.32 12.062 -6.852 1 92.75 96 SER A CA 1
ATOM 774 C C . SER A 1 96 ? -4.121 11.117 -5.957 1 92.75 96 SER A C 1
ATOM 776 O O . SER A 1 96 ? -4.93 10.328 -6.445 1 92.75 96 SER A O 1
ATOM 778 N N . VAL A 1 97 ? -3.855 11.227 -4.656 1 94 97 VAL A N 1
ATOM 779 C CA . VAL A 1 97 ? -4.539 10.367 -3.693 1 94 97 VAL A CA 1
ATOM 780 C C . VAL A 1 97 ? -5.211 11.227 -2.625 1 94 97 VAL A C 1
ATOM 782 O O . VAL A 1 97 ? -4.602 12.164 -2.096 1 94 97 VAL A O 1
ATOM 785 N N . ASP A 1 98 ? -6.441 10.859 -2.312 1 90.19 98 ASP A N 1
ATOM 786 C CA . ASP A 1 98 ? -7.148 11.484 -1.198 1 90.19 98 ASP A CA 1
ATOM 787 C C . ASP A 1 98 ? -6.953 10.688 0.09 1 90.19 98 ASP A C 1
ATOM 789 O O . ASP A 1 98 ? -7.336 9.516 0.166 1 90.19 98 ASP A O 1
ATOM 793 N N . LEU A 1 99 ? -6.402 11.359 1.056 1 93.94 99 LEU A N 1
ATOM 794 C CA . LEU A 1 99 ? -6.242 10.742 2.367 1 93.94 99 LEU A CA 1
ATOM 795 C C . LEU A 1 99 ? -7.172 11.383 3.391 1 93.94 99 LEU A C 1
ATOM 797 O O . LEU A 1 99 ? -7.117 12.594 3.609 1 93.94 99 LEU A O 1
ATOM 801 N N . LEU A 1 100 ? -7.949 10.484 3.969 1 92 100 LEU A N 1
ATOM 802 C CA . LEU A 1 100 ? -8.93 10.984 4.93 1 92 100 LEU A CA 1
ATOM 803 C C . LEU A 1 100 ? -8.734 10.328 6.293 1 92 100 LEU A C 1
ATOM 805 O O . LEU A 1 100 ? -8.539 9.109 6.379 1 92 100 LEU A O 1
ATOM 809 N N . TYR A 1 101 ? -8.641 11.133 7.246 1 94 101 TYR A N 1
ATOM 810 C CA . TYR A 1 101 ? -8.914 10.68 8.609 1 94 101 TYR A CA 1
ATOM 811 C C . TYR A 1 101 ? -10.328 11.039 9.031 1 94 101 TYR A C 1
ATOM 813 O O . TYR A 1 101 ? -10.648 12.219 9.227 1 94 101 TYR A O 1
ATOM 821 N N . THR A 1 102 ? -11.094 9.977 9.188 1 87.44 102 THR A N 1
ATOM 822 C CA . THR A 1 102 ? -12.531 9.945 9.453 1 87.44 102 THR A CA 1
ATOM 823 C C . THR A 1 102 ? -13.32 10.391 8.227 1 87.44 102 THR A C 1
ATOM 825 O O . THR A 1 102 ? -12.781 11.078 7.352 1 87.44 102 THR A O 1
ATOM 828 N N . GLU A 1 103 ? -14.461 9.812 8.156 1 75.62 103 GLU A N 1
ATOM 829 C CA . GLU A 1 103 ? -15.367 10.172 7.07 1 75.62 103 GLU A CA 1
ATOM 830 C C . GLU A 1 103 ? -15.914 11.586 7.25 1 75.62 103 GLU A C 1
ATOM 832 O O . GLU A 1 103 ? -15.891 12.125 8.359 1 75.62 103 GLU A O 1
ATOM 837 N N . LYS A 1 104 ? -16.281 12.008 6.078 1 66.94 104 LYS A N 1
ATOM 838 C CA . LYS A 1 104 ? -16.891 13.336 6.113 1 66.94 104 LYS A CA 1
ATOM 839 C C . LYS A 1 104 ? -18.031 13.398 7.133 1 66.94 104 LYS A C 1
ATOM 841 O O . LYS A 1 104 ? -18.906 12.539 7.137 1 66.94 104 LYS A O 1
ATOM 846 N N . GLY A 1 105 ? -17.969 14.328 8.047 1 65.75 105 GLY A N 1
ATOM 847 C CA . GLY A 1 105 ? -19.031 14.539 9.016 1 65.75 105 GLY A CA 1
ATOM 848 C C . GLY A 1 105 ? -18.812 13.797 10.32 1 65.75 105 GLY A C 1
ATOM 849 O O . GLY A 1 105 ? -19.531 14.008 11.297 1 65.75 105 GLY A O 1
ATOM 850 N N . VAL A 1 106 ? -17.938 12.875 10.32 1 74.94 106 VAL A N 1
ATOM 851 C CA . VAL A 1 106 ? -17.609 12.148 11.547 1 74.94 106 VAL A CA 1
ATOM 852 C C . VAL A 1 106 ? -16.375 1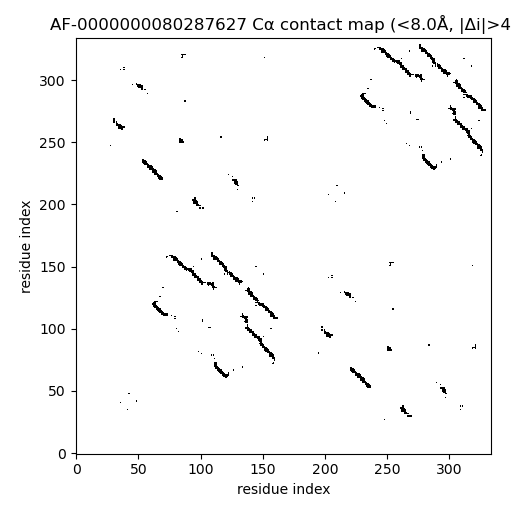2.758 12.195 1 74.94 106 VAL A C 1
ATOM 854 O O . VAL A 1 106 ? -15.43 13.141 11.5 1 74.94 106 VAL A O 1
ATOM 857 N N . THR A 1 107 ? -16.547 13.109 13.484 1 79.75 107 THR A N 1
ATOM 858 C CA . THR A 1 107 ? -15.391 13.648 14.203 1 79.75 107 THR A CA 1
ATOM 859 C C . THR A 1 107 ? -14.773 12.578 15.102 1 79.75 107 THR A C 1
ATOM 861 O O . THR A 1 107 ? -15.477 11.938 15.883 1 79.75 107 THR A O 1
ATOM 864 N N . GLY A 1 108 ? -13.508 12.367 14.875 1 88.06 108 GLY A N 1
ATOM 865 C CA . GLY A 1 108 ? -12.75 11.43 15.695 1 88.06 108 GLY A CA 1
ATOM 866 C C . GLY A 1 108 ? -11.93 12.102 16.766 1 88.06 108 GLY A C 1
ATOM 867 O O . GLY A 1 108 ? -12.211 13.242 17.156 1 88.06 108 GLY A O 1
ATOM 868 N N . ASP A 1 109 ? -11.055 11.367 17.328 1 92.38 109 ASP A N 1
ATOM 869 C CA . ASP A 1 109 ? -10.102 11.93 18.281 1 92.38 109 ASP A CA 1
ATOM 870 C C . ASP A 1 109 ? -9.289 13.055 17.656 1 92.38 109 ASP A C 1
ATOM 872 O O . ASP A 1 109 ? -9.242 13.18 16.438 1 92.38 109 ASP A O 1
ATOM 876 N N . ILE A 1 110 ? -8.727 13.828 18.469 1 92.06 110 ILE A N 1
ATOM 877 C CA . ILE A 1 110 ? -8.062 15.047 18.016 1 92.06 110 ILE A CA 1
ATOM 878 C C . ILE A 1 110 ? -6.73 14.703 17.359 1 92.06 110 ILE A C 1
ATOM 880 O O . ILE A 1 110 ? -5.879 14.055 17.969 1 92.06 110 ILE A O 1
ATOM 884 N N . LEU A 1 111 ? -6.594 15.188 16.172 1 94.19 111 LEU A N 1
ATOM 885 C CA . LEU A 1 111 ? -5.371 14.961 15.414 1 94.19 111 LEU A CA 1
ATOM 886 C C . LEU A 1 111 ? -4.262 15.906 15.875 1 94.19 111 LEU A C 1
ATOM 888 O O . LEU A 1 111 ? -4.477 17.109 15.992 1 94.19 111 LEU A O 1
ATOM 892 N N . THR A 1 112 ? -3.057 15.375 16.078 1 95.75 112 THR A N 1
ATOM 893 C CA . THR A 1 112 ? -1.967 16.219 16.547 1 95.75 112 THR A CA 1
ATOM 894 C C . THR A 1 112 ? -0.791 16.172 15.578 1 95.75 112 THR A C 1
ATOM 896 O O . THR A 1 112 ? -0.037 17.141 15.469 1 95.75 112 THR A O 1
ATOM 899 N N . TYR A 1 113 ? -0.7 14.992 14.891 1 96.44 113 TYR A N 1
ATOM 900 C CA . TYR A 1 113 ? 0.479 14.82 14.055 1 96.44 113 TYR A CA 1
ATOM 901 C C . TYR A 1 113 ? 0.19 13.867 12.898 1 96.44 113 TYR A C 1
ATOM 903 O O . TYR A 1 113 ? -0.496 12.859 13.07 1 96.44 113 TYR A O 1
ATOM 911 N N . ILE A 1 114 ? 0.734 14.211 11.703 1 97.19 114 ILE A N 1
ATOM 912 C CA . ILE A 1 114 ? 0.619 13.359 10.523 1 97.19 114 ILE A CA 1
ATOM 913 C C . ILE A 1 114 ? 1.991 13.188 9.883 1 97.19 114 ILE A C 1
ATOM 915 O O . ILE A 1 114 ? 2.758 14.148 9.766 1 97.19 114 ILE A O 1
ATOM 919 N N . GLU A 1 115 ? 2.252 12.016 9.484 1 97.44 115 GLU A N 1
ATOM 920 C CA . GLU A 1 115 ? 3.416 11.742 8.648 1 97.44 115 GLU A CA 1
ATOM 921 C C . GLU A 1 115 ? 3.064 10.805 7.496 1 97.44 115 GLU A C 1
ATOM 923 O O . GLU A 1 115 ? 2.328 9.836 7.68 1 97.44 115 GLU A O 1
ATOM 928 N N . ILE A 1 116 ? 3.549 11.125 6.277 1 97.88 116 ILE A N 1
ATOM 929 C CA . ILE A 1 116 ? 3.297 10.352 5.066 1 97.88 116 ILE A CA 1
ATOM 930 C C . ILE A 1 116 ? 4.621 10.031 4.375 1 97.88 116 ILE A C 1
ATOM 932 O O . ILE A 1 116 ? 5.371 10.938 4.004 1 97.88 116 ILE A O 1
ATOM 936 N N . ASP A 1 117 ? 4.879 8.805 4.223 1 96.81 117 ASP A N 1
ATOM 937 C CA . ASP A 1 117 ? 6.039 8.375 3.445 1 96.81 117 ASP A CA 1
ATOM 938 C C . ASP A 1 117 ? 5.617 7.859 2.07 1 96.81 117 ASP A C 1
ATOM 940 O O . ASP A 1 117 ? 4.664 7.09 1.955 1 96.81 117 ASP A O 1
ATOM 944 N N . THR A 1 118 ? 6.316 8.312 1.025 1 96.94 118 THR A N 1
ATOM 945 C CA . THR A 1 118 ? 6.012 7.848 -0.322 1 96.94 118 THR A CA 1
ATOM 946 C C . THR A 1 118 ? 7.266 7.316 -1.008 1 96.94 118 THR A C 1
ATOM 948 O O . THR A 1 118 ? 8.383 7.719 -0.673 1 96.94 118 THR A O 1
ATOM 951 N N . LEU A 1 119 ? 7.094 6.398 -1.875 1 95.94 119 LEU A N 1
ATOM 952 C CA . LEU A 1 119 ? 8.094 5.977 -2.848 1 95.94 119 LEU A CA 1
ATOM 953 C C . LEU A 1 119 ? 7.617 6.246 -4.27 1 95.94 119 LEU A C 1
ATOM 955 O O . LEU A 1 119 ? 6.492 5.895 -4.629 1 95.94 119 LEU A O 1
ATOM 959 N N . GLN A 1 120 ? 8.438 6.914 -5.023 1 95.81 120 GLN A N 1
ATOM 960 C CA . GLN A 1 120 ? 8.062 7.305 -6.379 1 95.81 120 GLN A CA 1
ATOM 961 C C . GLN A 1 120 ? 9.297 7.512 -7.25 1 95.81 120 GLN A C 1
ATOM 963 O O . GLN A 1 120 ? 10.422 7.602 -6.742 1 95.81 120 GLN A O 1
ATOM 968 N N . ASP A 1 121 ? 9.109 7.664 -8.531 1 94.5 121 ASP A N 1
ATOM 969 C CA . ASP A 1 121 ? 10.211 7.703 -9.484 1 94.5 121 ASP A CA 1
ATOM 970 C C . ASP A 1 121 ? 10.914 9.055 -9.453 1 94.5 121 ASP A C 1
ATOM 972 O O . ASP A 1 121 ? 12.109 9.148 -9.75 1 94.5 121 ASP A O 1
ATOM 976 N N . THR A 1 122 ? 10.133 10.125 -9.164 1 94.69 122 THR A N 1
ATOM 977 C CA . THR A 1 122 ? 10.703 11.469 -9.203 1 94.69 122 THR A CA 1
ATOM 978 C C . THR A 1 122 ? 10.57 12.156 -7.852 1 94.69 122 THR A C 1
ATOM 980 O O . THR A 1 122 ? 9.812 11.703 -6.992 1 94.69 122 THR A O 1
ATOM 983 N N . GLN A 1 123 ? 11.242 13.227 -7.719 1 94.62 123 GLN A N 1
ATOM 984 C CA . GLN A 1 123 ? 11.18 13.984 -6.477 1 94.62 123 GLN A CA 1
ATOM 985 C C . GLN A 1 123 ? 9.984 14.938 -6.484 1 94.62 123 GLN A C 1
ATOM 987 O O . GLN A 1 123 ? 9.734 15.641 -5.5 1 94.62 123 GLN A O 1
ATOM 992 N N . GLU A 1 124 ? 9.281 14.875 -7.578 1 94.62 124 GLU A N 1
ATOM 993 C CA . GLU A 1 124 ? 8.18 15.836 -7.707 1 94.62 124 GLU A CA 1
ATOM 994 C C . GLU A 1 124 ? 6.898 15.289 -7.082 1 94.62 124 GLU A C 1
ATOM 996 O O . GLU A 1 124 ? 6.418 14.227 -7.473 1 94.62 124 GLU A O 1
ATOM 1001 N N . GLY A 1 125 ? 6.352 16.016 -6.117 1 93.88 125 GLY A N 1
ATOM 1002 C CA . GLY A 1 125 ? 5.129 15.711 -5.395 1 93.88 125 GLY A CA 1
ATOM 1003 C C . GLY A 1 125 ? 4.828 16.703 -4.281 1 93.88 125 GLY A C 1
ATOM 1004 O O . GLY A 1 125 ? 5.656 17.562 -3.961 1 93.88 125 GLY A O 1
ATOM 1005 N N . ASN A 1 126 ? 3.602 16.562 -3.863 1 92.88 126 ASN A N 1
ATOM 1006 C CA . ASN A 1 126 ? 3.148 17.438 -2.787 1 92.88 126 ASN A CA 1
ATOM 1007 C C . ASN A 1 126 ? 2.002 16.812 -2.002 1 92.88 126 ASN A C 1
ATOM 1009 O O . ASN A 1 126 ? 1.393 15.844 -2.451 1 92.88 126 ASN A O 1
ATOM 1013 N N . ALA A 1 127 ? 1.87 17.406 -0.823 1 95.12 127 ALA A N 1
ATOM 1014 C CA . ALA A 1 127 ? 0.704 17.078 -0.004 1 95.12 127 ALA A CA 1
ATOM 1015 C C . ALA A 1 127 ? 0.099 18.344 0.606 1 95.12 127 ALA A C 1
ATOM 1017 O O . ALA A 1 127 ? 0.825 19.234 1.063 1 95.12 127 ALA A O 1
ATOM 1018 N N . HIS A 1 128 ? -1.244 18.422 0.561 1 93.31 128 HIS A N 1
ATOM 1019 C CA . HIS A 1 128 ? -1.881 19.609 1.143 1 93.31 128 HIS A CA 1
ATOM 1020 C C . HIS A 1 128 ? -3.193 19.234 1.829 1 93.31 128 HIS A C 1
ATOM 1022 O O . HIS A 1 128 ? -3.893 18.328 1.392 1 93.31 128 HIS A O 1
ATOM 1028 N N . VAL A 1 129 ? -3.439 20 2.842 1 91.75 129 VAL A N 1
ATOM 1029 C CA . VAL A 1 129 ? -4.711 19.875 3.543 1 91.75 129 VAL A CA 1
ATOM 1030 C C . VAL A 1 129 ? -5.801 20.625 2.787 1 91.75 129 VAL A C 1
ATOM 1032 O O . VAL A 1 129 ? -5.641 21.812 2.469 1 91.75 129 VAL A O 1
ATOM 1035 N N . VAL A 1 130 ? -6.898 19.922 2.545 1 87.75 130 VAL A N 1
ATOM 1036 C CA . VAL A 1 130 ? -7.98 20.562 1.808 1 87.75 130 VAL A CA 1
ATOM 1037 C C . VAL A 1 130 ? -9.125 20.891 2.758 1 87.75 130 VAL A C 1
ATOM 1039 O O . VAL A 1 130 ? -9.914 21.812 2.498 1 87.75 130 VAL A O 1
ATOM 1042 N N . SER A 1 131 ? -9.25 20.062 3.783 1 84.88 131 SER A N 1
ATOM 1043 C CA . SER A 1 131 ? -10.234 20.344 4.82 1 84.88 131 SER A CA 1
ATOM 1044 C C . SER A 1 131 ? -9.828 19.734 6.156 1 84.88 131 SER A C 1
ATOM 1046 O O . SER A 1 131 ? -9.109 18.734 6.199 1 84.88 131 SER A O 1
ATOM 1048 N N . GLY A 1 132 ? -10.219 20.406 7.348 1 88.81 132 GLY A N 1
ATOM 1049 C CA . GLY A 1 132 ? -9.836 19.969 8.68 1 88.81 132 GLY A CA 1
ATOM 1050 C C . GLY A 1 132 ? -8.398 20.312 9.031 1 88.81 132 GLY A C 1
ATOM 1051 O O . GLY A 1 132 ? -7.914 21.391 8.695 1 88.81 132 GLY A O 1
ATOM 1052 N N . GLY A 1 133 ? -7.84 19.344 9.906 1 91.19 133 GLY A N 1
ATOM 1053 C CA . GLY A 1 133 ? -6.453 19.625 10.219 1 91.19 133 GLY A CA 1
ATOM 1054 C C . GLY A 1 133 ? -6.082 19.297 11.648 1 91.19 133 GLY A C 1
ATOM 1055 O O . GLY A 1 133 ? -6.844 18.625 12.352 1 91.19 133 GLY A O 1
ATOM 1056 N N . ILE A 1 134 ? -4.875 19.703 11.898 1 92.69 134 ILE A N 1
ATOM 1057 C CA . ILE A 1 134 ? -4.363 19.5 13.242 1 92.69 134 ILE A CA 1
ATOM 1058 C C . ILE A 1 134 ? -5.27 20.203 14.25 1 92.69 134 ILE A C 1
ATOM 1060 O O . ILE A 1 134 ? -5.715 21.328 14.016 1 92.69 134 ILE A O 1
ATOM 1064 N N . GLY A 1 135 ? -5.488 19.5 15.406 1 90.81 135 GLY A N 1
ATOM 1065 C CA . GLY A 1 135 ? -6.375 20.062 16.422 1 90.81 135 GLY A CA 1
ATOM 1066 C C . GLY A 1 135 ? -7.836 19.734 16.172 1 90.81 135 GLY A C 1
ATOM 1067 O O . GLY A 1 135 ? -8.695 20.078 16.984 1 90.81 135 GLY A O 1
ATOM 1068 N N . GLN A 1 136 ? -8.141 19.094 15.109 1 91.38 136 GLN A N 1
ATOM 1069 C CA . GLN A 1 136 ? -9.492 18.688 14.742 1 91.38 136 GLN A CA 1
ATOM 1070 C C . GLN A 1 136 ? -9.633 17.172 14.703 1 91.38 136 GLN A C 1
ATOM 1072 O O . GLN A 1 136 ? -8.633 16.453 14.805 1 91.38 136 GLN A O 1
ATOM 1077 N N . GLY A 1 137 ? -10.891 16.719 14.586 1 91.94 137 GLY A N 1
ATOM 1078 C CA . GLY A 1 137 ? -11.164 15.289 14.562 1 91.94 137 GLY A CA 1
ATOM 1079 C C . GLY A 1 137 ? -11.258 14.719 13.164 1 91.94 137 GLY A C 1
ATOM 1080 O O . GLY A 1 137 ? -11.703 13.586 12.977 1 91.94 137 GLY A O 1
ATOM 1081 N N . SER A 1 138 ? -10.969 15.633 12.18 1 90.75 138 SER A N 1
ATOM 1082 C CA . SER A 1 138 ? -11 15.203 10.789 1 90.75 138 SER A CA 1
ATOM 1083 C C . SER A 1 138 ? -10.008 15.992 9.938 1 90.75 138 SER A C 1
ATOM 1085 O O . SER A 1 138 ? -9.703 17.141 10.25 1 90.75 138 SER A O 1
ATOM 1087 N N . ILE A 1 139 ? -9.547 15.281 8.891 1 91.38 139 ILE A N 1
ATOM 1088 C CA . ILE A 1 139 ? -8.664 15.961 7.949 1 91.38 139 ILE A CA 1
ATOM 1089 C C . ILE A 1 139 ? -8.781 15.312 6.574 1 91.38 139 ILE A C 1
ATOM 1091 O O . ILE A 1 139 ? -8.961 14.094 6.469 1 91.38 139 ILE A O 1
ATOM 1095 N N . HIS A 1 140 ? -8.727 16.109 5.586 1 91.88 140 HIS A N 1
ATOM 1096 C CA . HIS A 1 140 ? -8.656 15.656 4.199 1 91.88 140 HIS A CA 1
ATOM 1097 C C . HIS A 1 140 ? -7.383 16.172 3.525 1 91.88 140 HIS A C 1
ATOM 1099 O O . HIS A 1 140 ? -7.18 17.375 3.41 1 91.88 140 HIS A O 1
ATOM 1105 N N . ILE A 1 141 ? -6.488 15.266 3.098 1 92.75 141 ILE A N 1
ATOM 1106 C CA . ILE A 1 141 ? -5.223 15.602 2.455 1 92.75 141 ILE A CA 1
ATOM 1107 C C . ILE A 1 141 ? -5.23 15.109 1.009 1 92.75 141 ILE A C 1
ATOM 1109 O O . ILE A 1 141 ? -5.688 14 0.726 1 92.75 141 ILE A O 1
ATOM 1113 N N . VAL A 1 142 ? -4.754 15.906 0.198 1 91.75 142 VAL A N 1
ATOM 1114 C CA . VAL A 1 142 ? -4.48 15.477 -1.169 1 91.75 142 VAL A CA 1
ATOM 1115 C C . VAL A 1 142 ? -2.98 15.273 -1.355 1 91.75 142 VAL A C 1
ATOM 1117 O O . VAL A 1 142 ? -2.191 16.203 -1.177 1 91.75 142 VAL A O 1
ATOM 1120 N N . LEU A 1 143 ? -2.598 14.07 -1.685 1 95.31 143 LEU A N 1
ATOM 1121 C CA . LEU A 1 143 ? -1.223 13.648 -1.926 1 95.31 143 LEU A CA 1
ATOM 1122 C C . LEU A 1 143 ? -0.959 13.484 -3.418 1 95.31 143 LEU A C 1
ATOM 1124 O O . LEU A 1 143 ? -1.703 12.789 -4.109 1 95.31 143 LEU A O 1
ATOM 1128 N N . GLU A 1 144 ? 0.181 14.141 -3.846 1 94.69 144 GLU A N 1
ATOM 1129 C CA . GLU A 1 144 ? 0.438 14.125 -5.281 1 94.69 144 GLU A CA 1
ATOM 1130 C C . GLU A 1 144 ? 1.866 13.68 -5.582 1 94.69 144 GLU A C 1
ATOM 1132 O O . GLU A 1 144 ? 2.801 14.047 -4.867 1 94.69 144 GLU A O 1
ATOM 1137 N N . ALA A 1 145 ? 1.961 12.898 -6.613 1 95.94 145 ALA A N 1
ATOM 1138 C CA . ALA A 1 145 ? 3.246 12.539 -7.211 1 95.94 145 ALA A CA 1
ATOM 1139 C C . ALA A 1 145 ? 3.227 12.766 -8.719 1 95.94 145 ALA A C 1
ATOM 1141 O O . ALA A 1 145 ? 2.223 12.484 -9.383 1 95.94 145 ALA A O 1
ATOM 1142 N N . LYS A 1 146 ? 4.375 13.25 -9.273 1 94.81 146 LYS A N 1
ATOM 1143 C CA . LYS A 1 146 ? 4.41 13.57 -10.695 1 94.81 146 LYS A CA 1
ATOM 1144 C C . LYS A 1 146 ? 5.27 12.57 -11.469 1 94.81 146 LYS A C 1
ATOM 1146 O O . LYS A 1 146 ? 6.32 12.148 -10.984 1 94.81 146 LYS A O 1
ATOM 1151 N N . GLN A 1 147 ? 4.734 12.242 -12.656 1 95.38 147 GLN A N 1
ATOM 1152 C CA . GLN A 1 147 ? 5.492 11.469 -13.641 1 95.38 147 GLN A CA 1
ATOM 1153 C C . GLN A 1 147 ? 6.125 10.234 -13 1 95.38 147 GLN A C 1
ATOM 1155 O O . GLN A 1 147 ? 7.336 10.031 -13.102 1 95.38 147 GLN A O 1
ATOM 1160 N N . THR A 1 148 ? 5.305 9.375 -12.414 1 95.75 148 THR A N 1
ATOM 1161 C CA . THR A 1 148 ? 5.809 8.18 -11.75 1 95.75 148 THR A CA 1
ATOM 1162 C C . THR A 1 148 ? 5.133 6.93 -12.305 1 95.75 148 THR A C 1
ATOM 1164 O O . THR A 1 148 ? 3.951 6.961 -12.656 1 95.75 148 THR A O 1
ATOM 1167 N N . GLU A 1 149 ? 5.84 5.805 -12.422 1 94.94 149 GLU A N 1
ATOM 1168 C CA . GLU A 1 149 ? 5.297 4.504 -12.797 1 94.94 149 GLU A CA 1
ATOM 1169 C C . GLU A 1 149 ? 5.008 3.648 -11.57 1 94.94 149 GLU A C 1
ATOM 1171 O O . GLU A 1 149 ? 4.277 2.658 -11.648 1 94.94 149 GLU A O 1
ATOM 1176 N N . ARG A 1 150 ? 5.652 4.055 -10.484 1 94.12 150 ARG A N 1
ATOM 1177 C CA . ARG A 1 150 ? 5.461 3.377 -9.203 1 94.12 150 ARG A CA 1
ATOM 1178 C C . ARG A 1 150 ? 5.184 4.379 -8.086 1 94.12 150 ARG A C 1
ATOM 1180 O O . ARG A 1 150 ? 5.898 5.375 -7.949 1 94.12 150 ARG A O 1
ATOM 1187 N N . PHE A 1 151 ? 4.105 4.062 -7.383 1 95.31 151 PHE A N 1
ATOM 1188 C CA . PHE A 1 151 ? 3.77 4.953 -6.277 1 95.31 151 PHE A CA 1
ATOM 1189 C C . PHE A 1 151 ? 3.26 4.16 -5.082 1 95.31 151 PHE A C 1
ATOM 1191 O O . PHE A 1 151 ? 2.396 3.293 -5.227 1 95.31 151 PHE A O 1
ATOM 1198 N N . SER A 1 152 ? 3.893 4.387 -3.973 1 97.31 152 SER A N 1
ATOM 1199 C CA . SER A 1 152 ? 3.359 3.852 -2.725 1 97.31 152 SER A CA 1
ATOM 1200 C C . SER A 1 152 ? 3.342 4.914 -1.63 1 97.31 152 SER A C 1
ATOM 1202 O O . SER A 1 152 ? 4.125 5.863 -1.667 1 97.31 152 SER A O 1
ATOM 1204 N N . TYR A 1 153 ? 2.447 4.754 -0.689 1 97.62 153 TYR A N 1
ATOM 1205 C CA . TYR A 1 153 ? 2.389 5.652 0.458 1 97.62 153 TYR A CA 1
ATOM 1206 C C . TYR A 1 153 ? 2.057 4.887 1.733 1 97.62 153 TYR A C 1
ATOM 1208 O O . TYR A 1 153 ? 1.389 3.852 1.688 1 97.62 153 TYR A O 1
ATOM 1216 N N . ASN A 1 154 ? 2.504 5.387 2.762 1 97.25 154 ASN A N 1
ATOM 1217 C CA . ASN A 1 154 ? 2.229 4.957 4.129 1 97.25 154 ASN A CA 1
ATOM 1218 C C . ASN A 1 154 ? 2.014 6.152 5.055 1 97.25 154 ASN A C 1
ATOM 1220 O O . ASN A 1 154 ? 2.971 6.824 5.438 1 97.25 154 ASN A O 1
ATOM 1224 N N . ALA A 1 155 ? 0.748 6.359 5.43 1 97.75 155 ALA A N 1
ATOM 1225 C CA . ALA A 1 155 ? 0.382 7.535 6.211 1 97.75 155 ALA A CA 1
ATOM 1226 C C . ALA A 1 155 ? -0.014 7.148 7.633 1 97.75 155 ALA A C 1
ATOM 1228 O O . ALA A 1 155 ? -0.802 6.219 7.832 1 97.75 155 ALA A O 1
ATOM 1229 N N . HIS A 1 156 ? 0.527 7.902 8.562 1 96.56 156 HIS A N 1
ATOM 1230 C CA . HIS A 1 156 ? 0.214 7.711 9.977 1 96.56 156 HIS A CA 1
ATOM 1231 C C . HIS A 1 156 ? -0.413 8.969 10.57 1 96.56 156 HIS A C 1
ATOM 1233 O O . HIS A 1 156 ? 0.15 10.055 10.469 1 96.56 156 HIS A O 1
ATOM 1239 N N . PHE A 1 157 ? -1.558 8.75 11.133 1 96.38 157 PHE A N 1
ATOM 1240 C CA . PHE A 1 157 ? -2.262 9.812 11.844 1 96.38 157 PHE A CA 1
ATOM 1241 C C . PHE A 1 157 ? -2.223 9.578 13.344 1 96.38 157 PHE A C 1
ATOM 1243 O O . PHE A 1 157 ? -2.713 8.555 13.836 1 96.38 157 PHE A O 1
ATOM 1250 N N . TYR A 1 158 ? -1.659 10.57 14.039 1 96.88 158 TYR A N 1
ATOM 1251 C CA . TYR A 1 158 ? -1.56 10.461 15.492 1 96.88 158 TYR A CA 1
ATOM 1252 C C . TYR A 1 158 ? -2.424 11.508 16.172 1 96.88 158 TYR A C 1
ATOM 1254 O O . TYR A 1 158 ? -2.672 12.578 15.617 1 96.88 158 TYR A O 1
ATOM 1262 N N . GLY A 1 159 ? -2.836 11.062 17.344 1 96.5 159 GLY A N 1
ATOM 1263 C CA . GLY A 1 159 ? -3.631 12.031 18.094 1 96.5 159 GLY A CA 1
ATOM 1264 C C . GLY A 1 159 ? -3.961 11.578 19.5 1 96.5 159 GLY A C 1
ATOM 1265 O O . GLY A 1 159 ? -3.225 10.789 20.094 1 96.5 159 GLY A O 1
ATOM 1266 N N . ARG A 1 160 ? -5.004 12.312 20.125 1 93.38 160 ARG A N 1
ATOM 1267 C CA . ARG A 1 160 ? -5.391 12.07 21.5 1 93.38 160 ARG A CA 1
ATOM 1268 C C . ARG A 1 160 ? -6.895 12.266 21.688 1 93.38 160 ARG A C 1
ATOM 1270 O O . ARG A 1 160 ? -7.562 12.852 20.844 1 93.38 160 ARG A O 1
ATOM 1277 N N . LYS A 1 161 ? -7.34 11.664 22.844 1 90.25 161 LYS A N 1
ATOM 1278 C CA . LYS A 1 161 ? -8.766 11.789 23.141 1 90.25 161 LYS A CA 1
ATOM 1279 C C . LYS A 1 161 ? -9.133 13.227 23.484 1 90.25 161 LYS A C 1
ATOM 1281 O O . LYS A 1 161 ? -8.312 13.977 24.031 1 90.25 161 LYS A O 1
ATOM 1286 N N . THR A 1 162 ? -10.281 13.594 23.031 1 77.75 162 THR A N 1
ATOM 1287 C CA . THR A 1 162 ? -10.797 14.898 23.406 1 77.75 162 THR A CA 1
ATOM 1288 C C . THR A 1 162 ? -10.977 14.984 24.922 1 77.75 162 THR A C 1
ATOM 1290 O O . THR A 1 162 ? -11.477 14.047 25.547 1 77.75 162 THR A O 1
ATOM 1293 N N . LEU A 1 163 ? -10.188 15.664 25.688 1 61.16 163 LEU A N 1
ATOM 1294 C CA . LEU A 1 163 ? -10.438 15.828 27.109 1 61.16 163 LEU A CA 1
ATOM 1295 C C . LEU A 1 163 ? -11.82 16.422 27.359 1 61.16 163 LEU A C 1
ATOM 1297 O O . LEU A 1 163 ? -12.156 17.484 26.812 1 61.16 163 LEU A O 1
ATOM 1301 N N . LYS A 1 164 ? -12.891 15.57 27.359 1 54.44 164 LYS A N 1
ATOM 1302 C CA . LYS A 1 164 ? -14.156 16.094 27.844 1 54.44 164 LYS A CA 1
ATOM 1303 C C . LYS A 1 164 ? -13.977 16.828 29.172 1 54.44 164 LYS A C 1
ATOM 1305 O O . LYS A 1 164 ? -13.477 16.25 30.141 1 54.44 164 LYS A O 1
ATOM 1310 N N . LEU A 1 165 ? -13.641 18 29.188 1 43.91 165 LEU A N 1
ATOM 1311 C CA . LEU A 1 165 ? -13.805 18.688 30.469 1 43.91 165 LEU A CA 1
ATOM 1312 C C . LEU A 1 165 ? -15.133 18.328 31.125 1 43.91 165 LEU A C 1
ATOM 1314 O O . LEU A 1 165 ? -16.188 18.406 30.484 1 43.91 165 LEU A O 1
ATOM 1318 N N . MET A 1 166 ? -15.039 17.281 31.859 1 43.78 166 MET A N 1
ATOM 1319 C CA . MET A 1 166 ? -16.172 17.156 32.781 1 43.78 166 MET A CA 1
ATOM 1320 C C . MET A 1 166 ? -16.578 18.531 33.312 1 43.78 166 MET A C 1
ATOM 1322 O O . MET A 1 166 ? -15.805 19.203 34 1 43.78 166 MET A O 1
ATOM 1326 N N . THR A 1 167 ? -17.062 19.406 32.469 1 35.97 167 THR A N 1
ATOM 1327 C CA . THR A 1 167 ? -17.781 20.406 33.25 1 35.97 167 THR A CA 1
ATOM 1328 C C . THR A 1 167 ? -19.047 19.812 33.875 1 35.97 167 THR A C 1
ATOM 1330 O O . THR A 1 167 ? -19.734 19.016 33.25 1 35.97 167 THR A O 1
ATOM 1333 N N . MET B 1 1 ? 9.156 -62.688 24.281 1 31.94 1 MET B N 1
ATOM 1334 C CA . MET B 1 1 ? 9.188 -61.531 25.141 1 31.94 1 MET B CA 1
ATOM 1335 C C . MET B 1 1 ? 9.102 -60.25 24.312 1 31.94 1 MET B C 1
ATOM 1337 O O . MET B 1 1 ? 10.023 -59.938 23.562 1 31.94 1 MET B O 1
ATOM 1341 N N . VAL B 1 2 ? 7.824 -59.875 23.906 1 38.81 2 VAL B N 1
ATOM 1342 C CA . VAL B 1 2 ? 7.395 -58.844 22.969 1 38.81 2 VAL B CA 1
ATOM 1343 C C . VAL B 1 2 ? 7.637 -57.469 23.578 1 38.81 2 VAL B C 1
ATOM 1345 O O . VAL B 1 2 ? 7.129 -57.156 24.656 1 38.81 2 VAL B O 1
ATOM 1348 N N . GLN B 1 3 ? 8.859 -56.938 23.5 1 39.28 3 GLN B N 1
ATOM 1349 C CA . GLN B 1 3 ? 9.266 -55.625 23.969 1 39.28 3 GLN B CA 1
ATOM 1350 C C . GLN B 1 3 ? 8.359 -54.531 23.375 1 39.28 3 GLN B C 1
ATOM 1352 O O . GLN B 1 3 ? 8.25 -54.406 22.156 1 39.28 3 GLN B O 1
ATOM 1357 N N . TYR B 1 4 ? 7.234 -54.281 24.062 1 34.84 4 TYR B N 1
ATOM 1358 C CA . TYR B 1 4 ? 6.348 -53.156 23.781 1 34.84 4 TYR B CA 1
ATOM 1359 C C . TYR B 1 4 ? 7.105 -51.844 23.812 1 34.84 4 TYR B C 1
ATOM 1361 O O . TYR B 1 4 ? 7.703 -51.5 24.828 1 34.84 4 TYR B O 1
ATOM 1369 N N . SER B 1 5 ? 7.77 -51.469 22.719 1 38 5 SER B N 1
ATOM 1370 C CA . SER B 1 5 ? 8.367 -50.156 22.594 1 38 5 SER B CA 1
ATOM 1371 C C . SER B 1 5 ? 7.328 -49.062 22.828 1 38 5 SER B C 1
ATOM 1373 O O . SER B 1 5 ? 6.328 -48.969 22.109 1 38 5 SER B O 1
ATOM 1375 N N . VAL B 1 6 ? 7.07 -48.656 24.078 1 33.69 6 VAL B N 1
ATOM 1376 C CA . VAL B 1 6 ? 6.215 -47.562 24.5 1 33.69 6 VAL B CA 1
ATOM 1377 C C . VAL B 1 6 ? 6.59 -46.312 23.719 1 33.69 6 VAL B C 1
ATOM 1379 O O . VAL B 1 6 ? 7.738 -45.844 23.766 1 33.69 6 VAL B O 1
ATOM 1382 N N . ILE B 1 7 ? 5.938 -46.094 22.609 1 35.28 7 ILE B N 1
ATOM 1383 C CA . ILE B 1 7 ? 6.055 -44.875 21.797 1 35.28 7 ILE B CA 1
ATOM 1384 C C . ILE B 1 7 ? 5.578 -43.656 22.609 1 35.28 7 ILE B C 1
ATOM 1386 O O . ILE B 1 7 ? 4.422 -43.594 23.031 1 35.28 7 ILE B O 1
ATOM 1390 N N . PHE B 1 8 ? 6.355 -43.188 23.516 1 33.34 8 PHE B N 1
ATOM 1391 C CA . PHE B 1 8 ? 6.062 -41.938 24.234 1 33.34 8 PHE B CA 1
ATOM 1392 C C . PHE B 1 8 ? 5.676 -40.844 23.25 1 33.34 8 PHE B C 1
ATOM 1394 O O . PHE B 1 8 ? 6.461 -40.469 22.375 1 33.34 8 PHE B O 1
ATOM 1401 N N . ILE B 1 9 ? 4.414 -40.688 23.016 1 30.86 9 ILE B N 1
ATOM 1402 C CA . ILE B 1 9 ? 3.77 -39.625 22.281 1 30.86 9 ILE B CA 1
ATOM 1403 C C . ILE B 1 9 ? 3.93 -38.312 23.047 1 30.86 9 ILE B C 1
ATOM 1405 O O . ILE B 1 9 ? 3.375 -38.156 24.141 1 30.86 9 ILE B O 1
ATOM 1409 N N . TRP B 1 10 ? 5.133 -37.75 23.125 1 32.34 10 TRP B N 1
ATOM 1410 C CA . TRP B 1 10 ? 5.309 -36.406 23.688 1 32.34 10 TRP B CA 1
ATOM 1411 C C . TRP B 1 10 ? 4.312 -35.406 23.094 1 32.34 10 TRP B C 1
ATOM 1413 O O . TRP B 1 10 ? 4.285 -35.219 21.875 1 32.34 10 TRP B O 1
ATOM 1423 N N . ILE B 1 11 ? 3.178 -35.25 23.703 1 30.58 11 ILE B N 1
ATOM 1424 C CA . ILE B 1 11 ? 2.191 -34.188 23.484 1 30.58 11 ILE B CA 1
ATOM 1425 C C . ILE B 1 11 ? 2.859 -32.844 23.609 1 30.58 11 ILE B C 1
ATOM 1427 O O . ILE B 1 11 ? 3.322 -32.469 24.688 1 30.58 11 ILE B O 1
ATOM 1431 N N . CYS B 1 12 ? 3.609 -32.5 22.672 1 30.75 12 CYS B N 1
ATOM 1432 C CA . CYS B 1 12 ? 4.133 -31.156 22.609 1 30.75 12 CYS B CA 1
ATOM 1433 C C . CYS B 1 12 ? 3.029 -30.141 22.859 1 30.75 12 CYS B C 1
ATOM 1435 O O . CYS B 1 12 ? 2.072 -30.047 22.094 1 30.75 12 CYS B O 1
ATOM 1437 N N . PHE B 1 13 ? 2.629 -29.812 24.062 1 30.56 13 PHE B N 1
ATOM 1438 C CA . PHE B 1 13 ? 1.788 -28.688 24.453 1 30.56 13 PHE B CA 1
ATOM 1439 C C . PHE B 1 13 ? 2.266 -27.406 23.797 1 30.56 13 PHE B C 1
ATOM 1441 O O . PHE B 1 13 ? 3.32 -26.875 24.156 1 30.56 13 PHE B O 1
ATOM 1448 N N . VAL B 1 14 ? 1.998 -27.266 22.656 1 29.19 14 VAL B N 1
ATOM 1449 C CA . VAL B 1 14 ? 2.098 -25.953 22.016 1 29.19 14 VAL B CA 1
ATOM 1450 C C . VAL B 1 14 ? 1.331 -24.922 22.844 1 29.19 14 VAL B C 1
ATOM 1452 O O . VAL B 1 14 ? 0.105 -25 22.953 1 29.19 14 VAL B O 1
ATOM 1455 N N . ARG B 1 15 ? 1.841 -24.516 23.938 1 28.5 15 ARG B N 1
ATOM 1456 C CA . ARG B 1 15 ? 1.271 -23.297 24.484 1 28.5 15 ARG B CA 1
ATOM 1457 C C . ARG B 1 15 ? 1.015 -22.266 23.375 1 28.5 15 ARG B C 1
ATOM 1459 O O . ARG B 1 15 ? 1.928 -21.906 22.641 1 28.5 15 ARG B O 1
ATOM 1466 N N . LEU B 1 16 ? -0.132 -22.094 23 1 27.36 16 LEU B N 1
ATOM 1467 C CA . LEU B 1 16 ? -0.722 -21 22.25 1 27.36 16 LEU B CA 1
ATOM 1468 C C . LEU B 1 16 ? -0.167 -19.656 22.703 1 27.36 16 LEU B C 1
ATOM 1470 O O . LEU B 1 16 ? -0.331 -19.281 23.875 1 27.36 16 LEU B O 1
ATOM 1474 N N . MET B 1 17 ? 1.054 -19.406 22.344 1 27.5 17 MET B N 1
ATOM 1475 C CA . MET B 1 17 ? 1.486 -18.031 22.562 1 27.5 17 MET B CA 1
ATOM 1476 C C . MET B 1 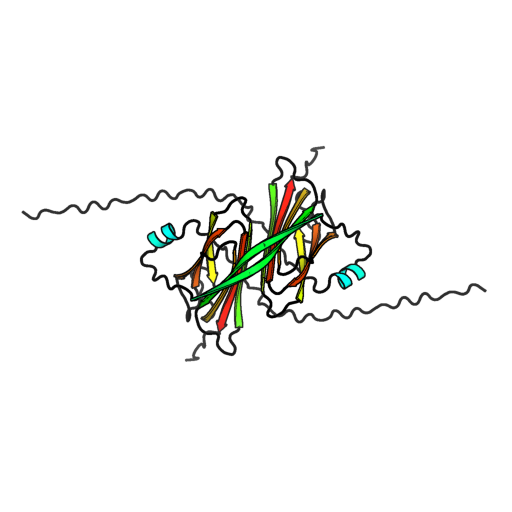17 ? 0.333 -17.062 22.359 1 27.5 17 MET B C 1
ATOM 1478 O O . MET B 1 17 ? -0.332 -17.094 21.312 1 27.5 17 MET B O 1
ATOM 1482 N N . GLU B 1 18 ? -0.246 -16.625 23.359 1 26.61 18 GLU B N 1
ATOM 1483 C CA . GLU B 1 18 ? -1.124 -15.453 23.406 1 26.61 18 GLU B CA 1
ATOM 1484 C C . GLU B 1 18 ? -0.51 -14.273 22.656 1 26.61 18 GLU B C 1
ATOM 1486 O O . GLU B 1 18 ? 0.484 -13.695 23.109 1 26.61 18 GLU B O 1
ATOM 1491 N N . THR B 1 19 ? -0.382 -14.391 21.375 1 28.56 19 THR B N 1
ATOM 1492 C CA . THR B 1 19 ? -0.14 -13.203 20.562 1 28.56 19 THR B CA 1
ATOM 1493 C C . THR B 1 19 ? -0.893 -12 21.125 1 28.56 19 THR B C 1
ATOM 1495 O O . THR B 1 19 ? -2.119 -12.023 21.234 1 28.56 19 THR B O 1
ATOM 1498 N N . ASN B 1 20 ? -0.321 -11.422 22.016 1 25.55 20 ASN B N 1
ATOM 1499 C CA . ASN B 1 20 ? -0.872 -10.117 22.359 1 25.55 20 ASN B CA 1
ATOM 1500 C C . ASN B 1 20 ? -1.164 -9.281 21.109 1 25.55 20 ASN B C 1
ATOM 1502 O O . ASN B 1 20 ? -0.241 -8.852 20.422 1 25.55 20 ASN B O 1
ATOM 1506 N N . SER B 1 21 ? -2.154 -9.617 20.328 1 24.66 21 SER B N 1
ATOM 1507 C CA . SER B 1 21 ? -2.795 -8.758 19.344 1 24.66 21 SER B CA 1
ATOM 1508 C C . SER B 1 21 ? -2.738 -7.293 19.766 1 24.66 21 SER B C 1
ATOM 1510 O O . SER B 1 21 ? -3.264 -6.93 20.828 1 24.66 21 SER B O 1
ATOM 1512 N N . ARG B 1 22 ? -1.63 -6.676 19.609 1 27.89 22 ARG B N 1
ATOM 1513 C CA . ARG B 1 22 ? -1.881 -5.246 19.781 1 27.89 22 ARG B CA 1
ATOM 1514 C C . ARG B 1 22 ? -3.264 -4.867 19.266 1 27.89 22 ARG B C 1
ATOM 1516 O O . ARG B 1 22 ? -3.648 -5.27 18.156 1 27.89 22 ARG B O 1
ATOM 1523 N N . ASN B 1 23 ? -4.223 -4.812 20.078 1 25.84 23 ASN B N 1
ATOM 1524 C CA . ASN B 1 23 ? -5.555 -4.258 19.844 1 25.84 23 ASN B CA 1
ATOM 1525 C C . ASN B 1 23 ? -5.523 -3.135 18.812 1 25.84 23 ASN B C 1
ATOM 1527 O O . ASN B 1 23 ? -5.242 -1.983 19.156 1 25.84 23 ASN B O 1
ATOM 1531 N N . ILE B 1 24 ? -4.855 -3.309 17.719 1 29.36 24 ILE B N 1
ATOM 1532 C CA . ILE B 1 24 ? -5.23 -2.332 16.703 1 29.36 24 ILE B CA 1
ATOM 1533 C C . ILE B 1 24 ? -6.746 -2.162 16.688 1 29.36 24 ILE B C 1
ATOM 1535 O O . ILE B 1 24 ? -7.484 -3.143 16.547 1 29.36 24 ILE B O 1
ATOM 1539 N N . PRO B 1 25 ? -7.242 -1.165 17.203 1 27.75 25 PRO B N 1
ATOM 1540 C CA . PRO B 1 25 ? -8.703 -1.095 17.156 1 27.75 25 PRO B CA 1
ATOM 1541 C C . PRO B 1 25 ? -9.273 -1.5 15.797 1 27.75 25 PRO B C 1
ATOM 1543 O O . PRO B 1 25 ? -8.664 -1.215 14.766 1 27.75 25 PRO B O 1
ATOM 1546 N N . GLU B 1 26 ? -9.883 -2.67 15.648 1 31.64 26 GLU B N 1
ATOM 1547 C CA . GLU B 1 26 ? -10.688 -3.215 14.555 1 31.64 26 GLU B CA 1
ATOM 1548 C C . GLU B 1 26 ? -11.281 -2.1 13.703 1 31.64 26 GLU B C 1
ATOM 1550 O O . GLU B 1 26 ? -11.68 -2.332 12.555 1 31.64 26 GLU B O 1
ATOM 1555 N N . ASN B 1 27 ? -11.508 -0.982 14.273 1 27.38 27 ASN B N 1
ATOM 1556 C CA . ASN B 1 27 ? -12.305 0.011 13.562 1 27.38 27 ASN B CA 1
ATOM 1557 C C . ASN B 1 27 ? -11.469 0.787 12.555 1 27.38 27 ASN B C 1
ATOM 1559 O O . ASN B 1 27 ? -11.148 1.958 12.773 1 27.38 27 ASN B O 1
ATOM 1563 N N . ILE B 1 28 ? -10.43 0.249 12.18 1 30.23 28 ILE B N 1
ATOM 1564 C CA . ILE B 1 28 ? -9.805 1.029 11.109 1 30.23 28 ILE B CA 1
ATOM 1565 C C . ILE B 1 28 ? -10.688 0.994 9.867 1 30.23 28 ILE B C 1
ATOM 1567 O O . ILE B 1 28 ? -10.852 -0.06 9.242 1 30.23 28 ILE B O 1
ATOM 1571 N N . LYS B 1 29 ? -11.664 1.755 9.789 1 28.45 29 LYS B N 1
ATOM 1572 C CA . LYS B 1 29 ? -12.562 1.942 8.648 1 28.45 29 LYS B CA 1
ATOM 1573 C C . LYS B 1 29 ? -11.781 2.152 7.359 1 28.45 29 LYS B C 1
ATOM 1575 O O . LYS B 1 29 ? -10.914 3.031 7.285 1 28.45 29 LYS B O 1
ATOM 1580 N N . VAL B 1 30 ? -11.641 1.163 6.582 1 30.78 30 VAL B N 1
ATOM 1581 C CA . VAL B 1 30 ? -11.172 1.213 5.199 1 30.78 30 VAL B CA 1
ATOM 1582 C C . VAL B 1 30 ? -11.812 2.396 4.48 1 30.78 30 VAL B C 1
ATOM 1584 O O . VAL B 1 30 ? -13.023 2.416 4.262 1 30.78 30 VAL B O 1
ATOM 1587 N N . GLN B 1 31 ? -11.336 3.59 4.812 1 31.17 31 GLN B N 1
ATOM 1588 C CA . GLN B 1 31 ? -11.961 4.73 4.156 1 31.17 31 GLN B CA 1
ATOM 1589 C C . GLN B 1 31 ? -11.602 4.777 2.674 1 31.17 31 GLN B C 1
ATOM 1591 O O . GLN B 1 31 ? -10.5 4.379 2.285 1 31.17 31 GLN B O 1
ATOM 1596 N N . ASN B 1 32 ? -12.5 4.852 1.807 1 27.28 32 ASN B N 1
ATOM 1597 C CA . ASN B 1 32 ? -12.547 5.078 0.366 1 27.28 32 ASN B CA 1
ATOM 1598 C C . ASN B 1 32 ? -11.648 6.234 -0.051 1 27.28 32 ASN B C 1
ATOM 1600 O O . ASN B 1 32 ? -11.875 7.383 0.344 1 27.28 32 ASN B O 1
ATOM 1604 N N . VAL B 1 33 ? -10.336 5.902 -0.349 1 30.72 33 VAL B N 1
ATOM 1605 C CA . VAL B 1 33 ? -9.438 6.914 -0.895 1 30.72 33 VAL B CA 1
ATOM 1606 C C . VAL B 1 33 ? -9.906 7.316 -2.293 1 30.72 33 VAL B C 1
ATOM 1608 O O . VAL B 1 33 ? -10.062 6.465 -3.172 1 30.72 33 VAL B O 1
ATOM 1611 N N . SER B 1 34 ? -10.539 8.43 -2.455 1 31.08 34 SER B N 1
ATOM 1612 C CA . SER B 1 34 ? -10.883 8.992 -3.758 1 31.08 34 SER B CA 1
ATOM 1613 C C . SER B 1 34 ? -9.664 9.617 -4.426 1 31.08 34 SER B C 1
ATOM 1615 O O . SER B 1 34 ? -9 10.477 -3.838 1 31.08 34 SER B O 1
ATOM 1617 N N . VAL B 1 35 ? -8.992 9.008 -5.395 1 29.98 35 VAL B N 1
ATOM 1618 C CA . VAL B 1 35 ? -7.855 9.492 -6.168 1 29.98 35 VAL B CA 1
ATOM 1619 C C . VAL B 1 35 ? -8.258 10.727 -6.965 1 29.98 35 VAL B C 1
ATOM 1621 O O . VAL B 1 35 ? -9.172 10.672 -7.789 1 29.98 35 VAL B O 1
ATOM 1624 N N . VAL B 1 36 ? -7.77 11.828 -6.535 1 38.16 36 VAL B N 1
ATOM 1625 C CA . VAL B 1 36 ? -7.961 13.055 -7.297 1 38.16 36 VAL B CA 1
ATOM 1626 C C . VAL B 1 36 ? -7.004 13.078 -8.492 1 38.16 36 VAL B C 1
ATOM 1628 O O . VAL B 1 36 ? -5.789 12.984 -8.32 1 38.16 36 VAL B O 1
ATOM 1631 N N . GLN B 1 37 ? -7.359 12.891 -9.633 1 40.25 37 GLN B N 1
ATOM 1632 C CA . GLN B 1 37 ? -6.57 12.734 -10.852 1 40.25 37 GLN B CA 1
ATOM 1633 C C . GLN B 1 37 ? -5.727 13.977 -11.117 1 40.25 37 GLN B C 1
ATOM 1635 O O . GLN B 1 37 ? -4.602 13.875 -11.609 1 40.25 37 GLN B O 1
ATOM 1640 N N . ASN B 1 38 ? -6.363 15.203 -11.062 1 37.84 38 ASN B N 1
ATOM 1641 C CA . ASN B 1 38 ? -5.598 16.406 -11.375 1 37.84 38 ASN B CA 1
ATOM 1642 C C . ASN B 1 38 ? -5.73 17.453 -10.281 1 37.84 38 ASN B C 1
ATOM 1644 O O . ASN B 1 38 ? -6.777 18.094 -10.148 1 37.84 38 ASN B O 1
ATOM 1648 N N . ILE B 1 39 ? -4.766 17.594 -9.438 1 46.53 39 ILE B N 1
ATOM 1649 C CA . ILE B 1 39 ? -4.77 18.469 -8.266 1 46.53 39 ILE B CA 1
ATOM 1650 C C . ILE B 1 39 ? -4.914 19.922 -8.711 1 46.53 39 ILE B C 1
ATOM 1652 O O . ILE B 1 39 ? -5.559 20.719 -8.031 1 46.53 39 ILE B O 1
ATOM 1656 N N . GLU B 1 40 ? -4.262 20.266 -9.812 1 47.72 40 GLU B N 1
ATOM 1657 C CA . GLU B 1 40 ? -4.395 21.656 -10.242 1 47.72 40 GLU B CA 1
ATOM 1658 C C . GLU B 1 40 ? -5.855 22.016 -10.469 1 47.72 40 GLU B C 1
ATOM 1660 O O . GLU B 1 40 ? -6.309 23.094 -10.047 1 47.72 40 GLU B O 1
ATOM 1665 N N . SER B 1 41 ? -6.434 21.141 -11.062 1 50.41 41 SER B N 1
ATOM 1666 C CA . SER B 1 41 ? -7.852 21.375 -11.305 1 50.41 41 SER B CA 1
ATOM 1667 C C . SER B 1 41 ? -8.641 21.359 -10.008 1 50.41 41 SER B C 1
ATOM 1669 O O . SER B 1 41 ? -9.602 22.125 -9.844 1 50.41 41 SER B O 1
ATOM 1671 N N . PHE B 1 42 ? -8.172 20.438 -9.133 1 48.66 42 PHE B N 1
ATOM 1672 C CA . PHE B 1 42 ? -8.812 20.391 -7.824 1 48.66 42 PHE B CA 1
ATOM 1673 C C . PHE B 1 42 ? -8.617 21.703 -7.078 1 48.66 42 PHE B C 1
ATOM 1675 O O . PHE B 1 42 ? -9.57 22.266 -6.527 1 48.66 42 PHE B O 1
ATOM 1682 N N . LEU B 1 43 ? -7.434 22.125 -7.102 1 54.81 43 LEU B N 1
ATOM 1683 C CA . LEU B 1 43 ? -7.117 23.375 -6.406 1 54.81 43 LEU B CA 1
ATOM 1684 C C . LEU B 1 43 ? -7.824 24.562 -7.062 1 54.81 43 LEU B C 1
ATOM 1686 O O . LEU B 1 43 ? -8.266 25.484 -6.371 1 54.81 43 LEU B O 1
ATOM 1690 N N . GLU B 1 44 ? -7.816 24.516 -8.281 1 55.41 44 GLU B N 1
ATOM 1691 C CA . GLU B 1 44 ? -8.539 25.562 -8.977 1 55.41 44 GLU B CA 1
ATOM 1692 C C . GLU B 1 44 ? -10.016 25.562 -8.594 1 55.41 44 GLU B C 1
ATOM 1694 O O . GLU B 1 44 ? -10.633 26.625 -8.477 1 55.41 44 GLU B O 1
ATOM 1699 N N . ASN B 1 45 ? -10.383 24.344 -8.336 1 48.12 45 ASN B N 1
ATOM 1700 C CA . ASN B 1 45 ? -11.805 24.234 -8.023 1 48.12 45 ASN B CA 1
ATOM 1701 C C . ASN B 1 45 ? -12.062 24.406 -6.527 1 48.12 45 ASN B C 1
ATOM 1703 O O . ASN B 1 45 ? -13.219 24.516 -6.102 1 48.12 45 ASN B O 1
ATOM 1707 N N . HIS B 1 46 ? -11.023 24.219 -5.73 1 50.12 46 HIS B N 1
ATOM 1708 C CA . HIS B 1 46 ? -11.125 24.484 -4.297 1 50.12 46 HIS B CA 1
ATOM 1709 C C . HIS B 1 46 ? -10.164 25.578 -3.867 1 50.12 46 HIS B C 1
ATOM 1711 O O . HIS B 1 46 ? -9.281 25.359 -3.037 1 50.12 46 HIS B O 1
ATOM 1717 N N . SER B 1 47 ? -10.125 26.609 -4.586 1 46.59 47 SER B N 1
ATOM 1718 C CA . SER B 1 47 ? -9.227 27.734 -4.383 1 46.59 47 SER B CA 1
ATOM 1719 C C . SER B 1 47 ? -9.352 28.297 -2.971 1 46.59 47 SER B C 1
ATOM 1721 O O . SER B 1 47 ? -8.422 28.922 -2.459 1 46.59 47 SER B O 1
ATOM 1723 N N . THR B 1 48 ? -10.555 28.344 -2.572 1 47.25 48 THR B N 1
ATOM 1724 C CA . THR B 1 48 ? -10.688 28.969 -1.258 1 47.25 48 THR B CA 1
ATOM 1725 C C . THR B 1 48 ? -10.117 28.062 -0.174 1 47.25 48 THR B C 1
ATOM 1727 O O . THR B 1 48 ? -10.133 28.406 1.008 1 47.25 48 THR B O 1
ATOM 1730 N N . LEU B 1 49 ? -9.898 26.875 -0.592 1 51.41 49 LEU B N 1
ATOM 1731 C CA . LEU B 1 49 ? -9.461 25.953 0.461 1 51.41 49 LEU B CA 1
ATOM 1732 C C . LEU B 1 49 ? -8.039 26.281 0.913 1 51.41 49 LEU B C 1
ATOM 1734 O O . LEU B 1 49 ? -7.18 26.609 0.088 1 51.41 49 LEU B O 1
ATOM 1738 N N . SER B 1 50 ? -8 26.984 1.963 1 56.03 50 SER B N 1
ATOM 1739 C CA . SER B 1 50 ? -6.703 27.25 2.582 1 56.03 50 SER B CA 1
ATOM 1740 C C . SER B 1 50 ? -5.832 25.984 2.574 1 56.03 50 SER B C 1
ATOM 1742 O O . SER B 1 50 ? -6.121 25.016 3.277 1 56.03 50 SER B O 1
ATOM 1744 N N . VAL B 1 51 ? -5.215 25.719 1.426 1 69.12 51 VAL B N 1
ATOM 1745 C CA . VAL B 1 51 ? -4.312 24.594 1.188 1 69.12 51 VAL B CA 1
ATOM 1746 C C . VAL B 1 51 ? -3.062 24.734 2.055 1 69.12 51 VAL B C 1
ATOM 1748 O O . VAL B 1 51 ? -2.297 25.688 1.895 1 69.12 51 VAL B O 1
ATOM 1751 N N . ILE B 1 52 ? -3.092 24.203 3.213 1 82.06 52 ILE B N 1
ATOM 1752 C CA . ILE B 1 52 ? -1.88 24.172 4.023 1 82.06 52 ILE B CA 1
ATOM 1753 C C . ILE B 1 52 ? -0.968 23.047 3.545 1 82.06 52 ILE B C 1
ATOM 1755 O O . ILE B 1 52 ? -1.315 21.859 3.656 1 82.06 52 ILE B O 1
ATOM 1759 N N . PRO B 1 53 ? 0.106 23.531 2.943 1 87.06 53 PRO B N 1
ATOM 1760 C CA . PRO B 1 53 ? 1.052 22.5 2.521 1 87.06 53 PRO B CA 1
ATOM 1761 C C . PRO B 1 53 ? 1.707 21.781 3.701 1 87.06 53 PRO B C 1
ATOM 1763 O O . PRO B 1 53 ? 1.978 22.406 4.73 1 87.06 53 PRO B O 1
ATOM 1766 N N . LEU B 1 54 ? 1.961 20.516 3.492 1 94.12 54 LEU B N 1
ATOM 1767 C CA . LEU B 1 54 ? 2.758 19.781 4.473 1 94.12 54 LEU B CA 1
ATOM 1768 C C . LEU B 1 54 ? 4.25 20 4.227 1 94.12 54 LEU B C 1
ATOM 1770 O O . LEU B 1 54 ? 4.664 20.281 3.1 1 94.12 54 LEU B O 1
ATOM 1774 N N . GLN B 1 55 ? 4.941 19.922 5.309 1 94.38 55 GLN B N 1
ATOM 1775 C CA . GLN B 1 55 ? 6.395 19.984 5.172 1 94.38 55 GLN B CA 1
ATOM 1776 C C . GLN B 1 55 ? 6.945 18.766 4.453 1 94.38 55 GLN B C 1
ATOM 1778 O O . GLN B 1 55 ? 6.582 17.625 4.781 1 94.38 55 GLN B O 1
ATOM 1783 N N . LYS B 1 56 ? 7.824 19.047 3.518 1 95.62 56 LYS B N 1
ATOM 1784 C CA . LYS B 1 56 ? 8.344 17.969 2.676 1 95.62 56 LYS B CA 1
ATOM 1785 C C . LYS B 1 56 ? 9.836 17.75 2.912 1 95.62 56 LYS B C 1
ATOM 1787 O O . LYS B 1 56 ? 10.602 18.719 2.971 1 95.62 56 LYS B O 1
ATOM 1792 N N . GLN B 1 57 ? 10.156 16.484 3.113 1 94.44 57 GLN B N 1
ATOM 1793 C CA . GLN B 1 57 ? 11.539 16.031 3.068 1 94.44 57 GLN B CA 1
ATOM 1794 C C . GLN B 1 57 ? 11.734 14.969 1.979 1 94.44 57 GLN B C 1
ATOM 1796 O O . GLN B 1 57 ? 10.891 14.086 1.804 1 94.44 57 GLN B O 1
ATOM 1801 N N . SER B 1 58 ? 12.773 15.133 1.189 1 93.38 58 SER B N 1
ATOM 1802 C CA . SER B 1 58 ? 13.039 14.188 0.105 1 93.38 58 SER B CA 1
ATOM 1803 C C . SER B 1 58 ? 14.422 13.562 0.237 1 93.38 58 SER B C 1
ATOM 1805 O O . SER B 1 58 ? 15.375 14.234 0.626 1 93.38 58 SER B O 1
ATOM 1807 N N . LYS B 1 59 ? 14.414 12.289 -0.017 1 90 59 LYS B N 1
ATOM 1808 C CA . LYS B 1 59 ? 15.68 11.555 -0.049 1 90 59 LYS B CA 1
ATOM 1809 C C . LYS B 1 59 ? 15.734 10.609 -1.243 1 90 59 LYS B C 1
ATOM 1811 O O . LYS B 1 59 ? 14.797 9.844 -1.48 1 90 59 LYS B O 1
ATOM 1816 N N . SER B 1 60 ? 16.781 10.719 -1.936 1 88.5 60 SER B N 1
ATOM 1817 C CA . SER B 1 60 ? 17.016 9.727 -2.977 1 88.5 60 SER B CA 1
ATOM 1818 C C . SER B 1 60 ? 17.438 8.383 -2.379 1 88.5 60 SER B C 1
ATOM 1820 O O . SER B 1 60 ? 18.234 8.336 -1.451 1 88.5 60 SER B O 1
ATOM 1822 N N . SER B 1 61 ? 16.688 7.449 -2.836 1 87.88 61 SER B N 1
ATOM 1823 C CA . SER B 1 61 ? 17.016 6.125 -2.312 1 87.88 61 SER B CA 1
ATOM 1824 C C . SER B 1 61 ? 17.141 5.1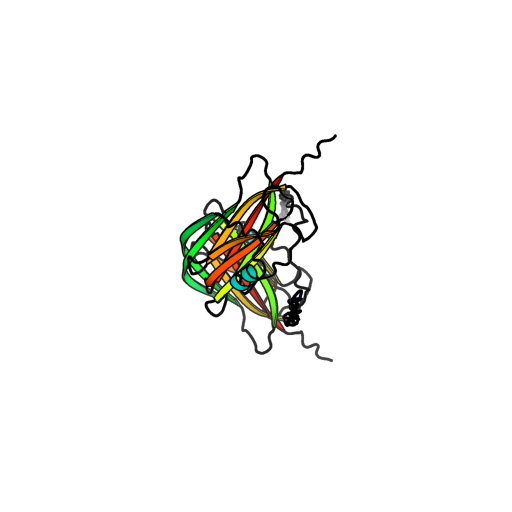02 -3.436 1 87.88 61 SER B C 1
ATOM 1826 O O . SER B 1 61 ? 16.422 5.18 -4.438 1 87.88 61 SER B O 1
ATOM 1828 N N . HIS B 1 62 ? 18.047 4.227 -3.258 1 89.44 62 HIS B N 1
ATOM 1829 C CA . HIS B 1 62 ? 18.172 3.064 -4.129 1 89.44 62 HIS B CA 1
ATOM 1830 C C . HIS B 1 62 ? 17.328 1.9 -3.611 1 89.44 62 HIS B C 1
ATOM 1832 O O . HIS B 1 62 ? 17.562 1.402 -2.508 1 89.44 62 HIS B O 1
ATOM 1838 N N . LEU B 1 63 ? 16.328 1.677 -4.434 1 93.12 63 LEU B N 1
ATOM 1839 C CA . LEU B 1 63 ? 15.477 0.548 -4.055 1 93.12 63 LEU B CA 1
ATOM 1840 C C . LEU B 1 63 ? 15.445 -0.5 -5.16 1 93.12 63 LEU B C 1
ATOM 1842 O O . LEU B 1 63 ? 15.82 -0.218 -6.301 1 93.12 63 LEU B O 1
ATOM 1846 N N . TRP B 1 64 ? 15.125 -1.67 -4.711 1 93 64 TRP B N 1
ATOM 1847 C CA . TRP B 1 64 ? 14.914 -2.756 -5.664 1 93 64 TRP B CA 1
ATOM 1848 C C . TRP B 1 64 ? 13.43 -2.973 -5.926 1 93 64 TRP B C 1
ATOM 1850 O O . TRP B 1 64 ? 12.625 -2.992 -4.992 1 93 64 TRP B O 1
ATOM 1860 N N . ALA B 1 65 ? 13.086 -3.035 -7.195 1 94.31 65 ALA B N 1
ATOM 1861 C CA . ALA B 1 65 ? 11.766 -3.477 -7.637 1 94.31 65 ALA B CA 1
ATOM 1862 C C . ALA B 1 65 ? 11.781 -4.945 -8.039 1 94.31 65 ALA B C 1
ATOM 1864 O O . ALA B 1 65 ? 12.5 -5.336 -8.961 1 94.31 65 ALA B O 1
ATOM 1865 N N . LEU B 1 66 ? 11.023 -5.73 -7.301 1 95.69 66 LEU B N 1
ATOM 1866 C CA . LEU B 1 66 ? 10.922 -7.148 -7.637 1 95.69 66 LEU B CA 1
ATOM 1867 C C . LEU B 1 66 ? 9.523 -7.484 -8.148 1 95.69 66 LEU B C 1
ATOM 1869 O O . LEU B 1 66 ? 8.539 -6.898 -7.699 1 95.69 66 LEU B O 1
ATOM 1873 N N . ARG B 1 67 ? 9.523 -8.469 -9.078 1 96.06 67 ARG B N 1
ATOM 1874 C CA . ARG B 1 67 ? 8.258 -8.977 -9.609 1 96.06 67 ARG B CA 1
ATOM 1875 C C . ARG B 1 67 ? 8.188 -10.492 -9.492 1 96.06 67 ARG B C 1
ATOM 1877 O O . ARG B 1 67 ? 9.109 -11.195 -9.914 1 96.06 67 ARG B O 1
ATOM 1884 N N . TYR B 1 68 ? 7.121 -10.938 -8.883 1 97.5 68 TYR B N 1
ATOM 1885 C CA . TYR B 1 68 ? 6.844 -12.367 -8.773 1 97.5 68 TYR B CA 1
ATOM 1886 C C . TYR B 1 68 ? 5.629 -12.742 -9.617 1 97.5 68 TYR B C 1
ATOM 1888 O O . TYR B 1 68 ? 4.605 -12.062 -9.578 1 97.5 68 TYR B O 1
ATOM 1896 N N . MET B 1 69 ? 5.812 -13.812 -10.305 1 97.19 69 MET B N 1
ATOM 1897 C CA . MET B 1 69 ? 4.738 -14.227 -11.203 1 97.19 69 MET B CA 1
ATOM 1898 C C . MET B 1 69 ? 4.441 -15.711 -11.047 1 97.19 69 MET B C 1
ATOM 1900 O O . MET B 1 69 ? 5.352 -16.516 -10.805 1 97.19 69 MET B O 1
ATOM 1904 N N . LEU B 1 70 ? 3.197 -16.031 -11.203 1 96.19 70 LEU B N 1
ATOM 1905 C CA . LEU B 1 70 ? 2.744 -17.422 -11.227 1 96.19 70 LEU B CA 1
ATOM 1906 C C . LEU B 1 70 ? 1.577 -17.594 -12.195 1 96.19 70 LEU B C 1
ATOM 1908 O O . LEU B 1 70 ? 0.6 -16.844 -12.133 1 96.19 70 LEU B O 1
ATOM 1912 N N . GLY B 1 71 ? 1.696 -18.562 -13.047 1 96.31 71 GLY B N 1
ATOM 1913 C CA . GLY B 1 71 ? 0.639 -18.844 -14.008 1 96.31 71 GLY B CA 1
ATOM 1914 C C . GLY B 1 71 ? 0.768 -18.031 -15.289 1 96.31 71 GLY B C 1
ATOM 1915 O O . GLY B 1 71 ? 1.816 -17.438 -15.555 1 96.31 71 GLY B O 1
ATOM 1916 N N . ILE B 1 72 ? -0.226 -18.203 -16.141 1 92.81 72 ILE B N 1
ATOM 1917 C CA . ILE B 1 72 ? -0.268 -17.5 -17.422 1 92.81 72 ILE B CA 1
ATOM 1918 C C . ILE B 1 72 ? -1.585 -16.734 -17.547 1 92.81 72 ILE B C 1
ATOM 1920 O O . ILE B 1 72 ? -2.656 -17.281 -17.281 1 92.81 72 ILE B O 1
ATOM 1924 N N . LYS B 1 73 ? -1.371 -15.461 -17.812 1 90.5 73 LYS B N 1
ATOM 1925 C CA . LYS B 1 73 ? -2.574 -14.664 -18.016 1 90.5 73 LYS B CA 1
ATOM 1926 C C . LYS B 1 73 ? -3.279 -15.039 -19.312 1 90.5 73 LYS B C 1
ATOM 1928 O O . LYS B 1 73 ? -2.646 -15.109 -20.375 1 90.5 73 LYS B O 1
ATOM 1933 N N . VAL B 1 74 ? -4.547 -15.352 -19.203 1 85.62 74 VAL B N 1
ATOM 1934 C CA . VAL B 1 74 ? -5.344 -15.789 -20.359 1 85.62 74 VAL B CA 1
ATOM 1935 C C . VAL B 1 74 ? -6.227 -14.641 -20.844 1 85.62 74 VAL B C 1
ATOM 1937 O O . VAL B 1 74 ? -6.594 -13.758 -20.062 1 85.62 74 VAL B O 1
ATOM 1940 N N . GLU B 1 75 ? -6.559 -14.789 -22.109 1 86.94 75 GLU B N 1
ATOM 1941 C CA . GLU B 1 75 ? -7.453 -13.789 -22.672 1 86.94 75 GLU B CA 1
ATOM 1942 C C . GLU B 1 75 ? -8.805 -13.781 -21.969 1 86.94 75 GLU B C 1
ATOM 1944 O O . GLU B 1 75 ? -9.336 -14.836 -21.625 1 86.94 75 GLU B O 1
ATOM 1949 N N . ASN B 1 76 ? -9.391 -12.68 -21.594 1 87.94 76 ASN B N 1
ATOM 1950 C CA . ASN B 1 76 ? -10.703 -12.484 -21 1 87.94 76 ASN B CA 1
ATOM 1951 C C . ASN B 1 76 ? -10.648 -12.641 -19.484 1 87.94 76 ASN B C 1
ATOM 1953 O O . ASN B 1 76 ? -11.68 -12.562 -18.797 1 87.94 76 ASN B O 1
ATOM 1957 N N . ASP B 1 77 ? -9.383 -13.102 -19.016 1 94.06 77 ASP B N 1
ATOM 1958 C CA . ASP B 1 77 ? -9.266 -13.062 -17.562 1 94.06 77 ASP B CA 1
ATOM 1959 C C . ASP B 1 77 ? -9.602 -11.672 -17.016 1 94.06 77 ASP B C 1
ATOM 1961 O O . ASP B 1 77 ? -9.398 -10.672 -17.703 1 94.06 77 ASP B O 1
ATOM 1965 N N . TYR B 1 78 ? -10.195 -11.695 -15.883 1 93.75 78 TYR B N 1
ATOM 1966 C CA . TYR B 1 78 ? -10.445 -10.414 -15.242 1 93.75 78 TYR B CA 1
ATOM 1967 C C . TYR B 1 78 ? -9.82 -10.367 -13.852 1 93.75 78 TYR B C 1
ATOM 1969 O O . TYR B 1 78 ? -9.367 -11.391 -13.336 1 93.75 78 TYR B O 1
ATOM 1977 N N . LEU B 1 79 ? -9.648 -9.172 -13.328 1 94.06 79 LEU B N 1
ATOM 1978 C CA . LEU B 1 79 ? -9.047 -8.992 -12.008 1 94.06 79 LEU B CA 1
ATOM 1979 C C . LEU B 1 79 ? -9.953 -9.531 -10.914 1 94.06 79 LEU B C 1
ATOM 1981 O O . LEU B 1 79 ? -11.062 -9.031 -10.719 1 94.06 79 LEU B O 1
ATOM 1985 N N . LEU B 1 80 ? -9.445 -10.578 -10.25 1 93.75 80 LEU B N 1
ATOM 1986 C CA . LEU B 1 80 ? -10.211 -11.195 -9.172 1 93.75 80 LEU B CA 1
ATOM 1987 C C . LEU B 1 80 ? -10.016 -10.422 -7.863 1 93.75 80 LEU B C 1
ATOM 1989 O O . LEU B 1 80 ? -10.961 -10.281 -7.082 1 93.75 80 LEU B O 1
ATOM 1993 N N . ALA B 1 81 ? -8.805 -10.055 -7.613 1 93.69 81 ALA B N 1
ATOM 1994 C CA . ALA B 1 81 ? -8.461 -9.352 -6.379 1 93.69 81 ALA B CA 1
ATOM 1995 C C . ALA B 1 81 ? -7.16 -8.57 -6.531 1 93.69 81 ALA B C 1
ATOM 1997 O O . ALA B 1 81 ? -6.316 -8.922 -7.363 1 93.69 81 ALA B O 1
ATOM 1998 N N . GLN B 1 82 ? -7.082 -7.535 -5.77 1 94 82 GLN B N 1
ATOM 1999 C CA . GLN B 1 82 ? -5.852 -6.766 -5.629 1 94 82 GLN B CA 1
ATOM 2000 C C . GLN B 1 82 ? -5.516 -6.523 -4.16 1 94 82 GLN B C 1
ATOM 2002 O O . GLN B 1 82 ? -6.379 -6.109 -3.383 1 94 82 GLN B O 1
ATOM 2007 N N . LEU B 1 83 ? -4.289 -6.875 -3.805 1 94.75 83 LEU B N 1
ATOM 2008 C CA . LEU B 1 83 ? -3.785 -6.602 -2.463 1 94.75 83 LEU B CA 1
ATOM 2009 C C . LEU B 1 83 ? -2.57 -5.68 -2.518 1 94.75 83 LEU B C 1
ATOM 2011 O O . LEU B 1 83 ? -1.639 -5.922 -3.289 1 94.75 83 LEU B O 1
ATOM 2015 N N . ALA B 1 84 ? -2.656 -4.617 -1.785 1 95.44 84 ALA B N 1
ATOM 2016 C CA . ALA B 1 84 ? -1.535 -3.68 -1.768 1 95.44 84 ALA B CA 1
ATOM 2017 C C . ALA B 1 84 ? -1.346 -3.076 -0.379 1 95.44 84 ALA B C 1
ATOM 2019 O O . ALA B 1 84 ? -2.312 -2.908 0.368 1 95.44 84 ALA B O 1
ATOM 2020 N N . ASP B 1 85 ? -0.071 -2.818 -0.047 1 95.44 85 ASP B N 1
ATOM 2021 C CA . ASP B 1 85 ? 0.266 -2.156 1.209 1 95.44 85 ASP B CA 1
ATOM 2022 C C . ASP B 1 85 ? 1.679 -1.577 1.163 1 95.44 85 ASP B C 1
ATOM 2024 O O . ASP B 1 85 ? 2.438 -1.85 0.23 1 95.44 85 ASP B O 1
ATOM 2028 N N . ALA B 1 86 ? 1.925 -0.73 2.088 1 96 86 ALA B N 1
ATOM 2029 C CA . ALA B 1 86 ? 3.252 -0.143 2.258 1 96 86 ALA B CA 1
ATOM 2030 C C . ALA B 1 86 ? 3.572 0.065 3.736 1 96 86 ALA B C 1
ATOM 2032 O O . ALA B 1 86 ? 2.703 0.458 4.52 1 96 86 ALA B O 1
ATOM 2033 N N . SER B 1 87 ? 4.828 -0.259 4.02 1 94.31 87 SER B N 1
ATOM 2034 C CA . SER B 1 87 ? 5.262 -0.147 5.41 1 94.31 87 SER B CA 1
ATOM 2035 C C . SER B 1 87 ? 6.68 0.406 5.504 1 94.31 87 SER B C 1
ATOM 2037 O O . SER B 1 87 ? 7.523 0.115 4.652 1 94.31 87 SER B O 1
ATOM 2039 N N . ASP B 1 88 ? 6.871 1.122 6.559 1 91.56 88 ASP B N 1
ATOM 2040 C CA . ASP B 1 88 ? 8.195 1.591 6.945 1 91.56 88 ASP B CA 1
ATOM 2041 C C . ASP B 1 88 ? 8.562 1.119 8.352 1 91.56 88 ASP B C 1
ATOM 2043 O O . ASP B 1 88 ? 7.707 1.079 9.234 1 91.56 88 ASP B O 1
ATOM 2047 N N . TYR B 1 89 ? 9.836 0.832 8.414 1 91.62 89 TYR B N 1
ATOM 2048 C CA . TYR B 1 89 ? 10.336 0.321 9.68 1 91.62 89 TYR B CA 1
ATOM 2049 C C . TYR B 1 89 ? 11.508 1.159 10.18 1 91.62 89 TYR B C 1
ATOM 2051 O O . TYR B 1 89 ? 12.258 1.729 9.383 1 91.62 89 TYR B O 1
ATOM 2059 N N . PRO B 1 90 ? 11.625 1.28 11.484 1 89.38 90 PRO B N 1
ATOM 2060 C CA . PRO B 1 90 ? 12.703 2.109 12.031 1 89.38 90 PRO B CA 1
ATOM 2061 C C . PRO B 1 90 ? 14.086 1.532 11.742 1 89.38 90 PRO B C 1
ATOM 2063 O O . PRO B 1 90 ? 15.086 2.264 11.758 1 89.38 90 PRO B O 1
ATOM 2066 N N . ALA B 1 91 ? 14.172 0.182 11.539 1 93.69 91 ALA B N 1
ATOM 2067 C CA . ALA B 1 91 ? 15.43 -0.496 11.203 1 93.69 91 ALA B CA 1
ATOM 2068 C C . ALA B 1 91 ? 15.188 -1.634 10.219 1 93.69 91 ALA B C 1
ATOM 2070 O O . ALA B 1 91 ? 14.07 -2.135 10.094 1 93.69 91 ALA B O 1
ATOM 2071 N N . LYS B 1 92 ? 16.328 -1.964 9.578 1 94.88 92 LYS B N 1
ATOM 2072 C CA . LYS B 1 92 ? 16.25 -3.066 8.625 1 94.88 92 LYS B CA 1
ATOM 2073 C C . LYS B 1 92 ? 15.82 -4.359 9.32 1 94.88 92 LYS B C 1
ATOM 2075 O O . LYS B 1 92 ? 16.312 -4.68 10.406 1 94.88 92 LYS B O 1
ATOM 2080 N N . LYS B 1 93 ? 14.891 -5 8.703 1 94.56 93 LYS B N 1
ATOM 2081 C CA . LYS B 1 93 ? 14.453 -6.293 9.219 1 94.56 93 LYS B CA 1
ATOM 2082 C C . LYS B 1 93 ? 13.898 -7.172 8.102 1 94.56 93 LYS B C 1
ATOM 2084 O O . LYS B 1 93 ? 13.703 -6.707 6.973 1 94.56 93 LYS B O 1
ATOM 2089 N N . ASN B 1 94 ? 13.75 -8.43 8.445 1 94.31 94 ASN B N 1
ATOM 2090 C CA . ASN B 1 94 ? 13.031 -9.344 7.559 1 94.31 94 ASN B CA 1
ATOM 2091 C C . ASN B 1 94 ? 11.523 -9.164 7.676 1 94.31 94 ASN B C 1
ATOM 2093 O O . ASN B 1 94 ? 10.992 -9 8.773 1 94.31 94 ASN B O 1
ATOM 2097 N N . VAL B 1 95 ? 10.859 -9.133 6.512 1 94.81 95 VAL B N 1
ATOM 2098 C CA . VAL B 1 95 ? 9.414 -8.938 6.469 1 94.81 95 VAL B CA 1
ATOM 2099 C C . VAL B 1 95 ? 8.75 -10.125 5.773 1 94.81 95 VAL B C 1
ATOM 2101 O O . VAL B 1 95 ? 9.258 -10.625 4.766 1 94.81 95 VAL B O 1
ATOM 2104 N N . SER B 1 96 ? 7.652 -10.578 6.387 1 93 96 SER B N 1
ATOM 2105 C CA . SER B 1 96 ? 6.832 -11.633 5.789 1 93 96 SER B CA 1
ATOM 2106 C C . SER B 1 96 ? 5.363 -11.219 5.73 1 93 96 SER B C 1
ATOM 2108 O O . SER B 1 96 ? 4.805 -10.75 6.727 1 93 96 SER B O 1
ATOM 2110 N N . VAL B 1 97 ? 4.797 -11.398 4.551 1 94.19 97 VAL B N 1
ATOM 2111 C CA . VAL B 1 97 ? 3.402 -11.023 4.355 1 94.19 97 VAL B CA 1
ATOM 2112 C C . VAL B 1 97 ? 2.617 -12.219 3.82 1 94.19 97 VAL B C 1
ATOM 2114 O O . VAL B 1 97 ? 3.068 -12.906 2.898 1 94.19 97 VAL B O 1
ATOM 2117 N N . ASP B 1 98 ? 1.441 -12.398 4.375 1 90.12 98 ASP B N 1
ATOM 2118 C CA . ASP B 1 98 ? 0.515 -13.406 3.863 1 90.12 98 ASP B CA 1
ATOM 2119 C C . ASP B 1 98 ? -0.458 -12.789 2.857 1 90.12 98 ASP B C 1
ATOM 2121 O O . ASP B 1 98 ? -1.214 -11.875 3.195 1 90.12 98 ASP B O 1
ATOM 2125 N N . LEU B 1 99 ? -0.426 -13.336 1.68 1 94 99 LEU B N 1
ATOM 2126 C CA . LEU B 1 99 ? -1.37 -12.906 0.655 1 94 99 LEU B CA 1
ATOM 2127 C C . LEU B 1 99 ? -2.381 -14.008 0.348 1 94 99 LEU B C 1
ATOM 2129 O O . LEU B 1 99 ? -2.002 -15.117 -0.033 1 94 99 LEU B O 1
ATOM 2133 N N . LEU B 1 100 ? -3.627 -13.602 0.512 1 91.69 100 LEU B N 1
ATOM 2134 C CA . LEU B 1 100 ? -4.691 -14.578 0.303 1 91.69 100 LEU B CA 1
ATOM 2135 C C . LEU B 1 100 ? -5.66 -14.102 -0.773 1 91.69 100 LEU B C 1
ATOM 2137 O O . LEU B 1 100 ? -6.066 -12.938 -0.78 1 91.69 100 LEU B O 1
ATOM 2141 N N . TYR B 1 101 ? -5.883 -14.914 -1.663 1 93.94 101 TYR B N 1
ATOM 2142 C CA . TYR B 1 101 ? -7.09 -14.812 -2.475 1 93.94 101 TYR B CA 1
ATOM 2143 C C . TYR B 1 101 ? -8.18 -15.742 -1.959 1 93.94 101 TYR B C 1
ATOM 2145 O O . TYR B 1 101 ? -8.062 -16.969 -2.061 1 93.94 101 TYR B O 1
ATOM 2153 N N . THR B 1 102 ? -9.188 -15.086 -1.49 1 87.31 102 THR B N 1
ATOM 2154 C CA . THR B 1 102 ? -10.344 -15.641 -0.797 1 87.31 102 THR B CA 1
ATOM 2155 C C . THR B 1 102 ? -9.945 -16.172 0.576 1 87.31 102 THR B C 1
ATOM 2157 O O . THR B 1 102 ? -8.766 -16.469 0.817 1 87.31 102 THR B O 1
ATOM 2160 N N . GLU B 1 103 ? -10.891 -16.078 1.426 1 75.25 103 GLU B N 1
ATOM 2161 C CA . GLU B 1 103 ? -10.695 -16.594 2.777 1 75.25 103 GLU B CA 1
ATOM 2162 C C . GLU B 1 103 ? -10.633 -18.109 2.785 1 75.25 103 GLU B C 1
ATOM 2164 O O . GLU B 1 103 ? -11.102 -18.766 1.849 1 75.25 103 GLU B O 1
ATOM 2169 N N . LYS B 1 104 ? -9.984 -18.469 3.867 1 66.94 104 LYS B N 1
ATOM 2170 C CA . LYS B 1 104 ? -9.906 -19.922 4.031 1 66.94 104 LYS B CA 1
ATOM 2171 C C . LYS B 1 104 ? -11.281 -20.562 3.947 1 66.94 104 LYS B C 1
ATOM 2173 O O . LYS B 1 104 ? -12.219 -20.125 4.617 1 66.94 104 LYS B O 1
ATOM 2178 N N . GLY B 1 105 ? -11.438 -21.531 3.09 1 65.56 105 GLY B N 1
ATOM 2179 C CA . GLY B 1 105 ? -12.68 -22.281 2.98 1 65.56 105 GLY B CA 1
ATOM 2180 C C . GLY B 1 105 ? -13.625 -21.719 1.937 1 65.56 105 GLY B C 1
ATOM 2181 O O . GLY B 1 105 ? -14.641 -22.344 1.606 1 65.56 105 GLY B O 1
ATOM 2182 N N . VAL B 1 106 ? -13.398 -20.547 1.54 1 74.94 106 VAL B N 1
ATOM 2183 C CA . VAL B 1 106 ? -14.227 -19.938 0.497 1 74.94 106 VAL B CA 1
ATOM 2184 C C . VAL B 1 106 ? -13.547 -20.109 -0.86 1 74.94 106 VAL B C 1
ATOM 2186 O O . VAL B 1 106 ? -12.32 -19.984 -0.97 1 74.94 106 VAL B O 1
ATOM 2189 N N . THR B 1 107 ? -14.312 -20.688 -1.809 1 79.94 107 THR B N 1
ATOM 2190 C CA . THR B 1 107 ? -13.766 -20.828 -3.154 1 79.94 107 THR B CA 1
ATOM 2191 C C . THR B 1 107 ? -14.328 -19.75 -4.086 1 79.94 107 THR B C 1
ATOM 2193 O O . THR B 1 107 ? -15.547 -19.562 -4.148 1 79.94 107 THR B O 1
ATOM 2196 N N . GLY B 1 108 ? -13.43 -19.047 -4.676 1 88.12 108 GLY B N 1
ATOM 2197 C CA . GLY B 1 108 ? -13.797 -18.016 -5.645 1 88.12 108 GLY B CA 1
ATOM 2198 C C . GLY B 1 108 ? -13.641 -18.484 -7.082 1 88.12 108 GLY B C 1
ATOM 2199 O O . GLY B 1 108 ? -13.617 -19.688 -7.359 1 88.12 108 GLY B O 1
ATOM 2200 N N . ASP B 1 109 ? -13.688 -17.547 -7.957 1 92.5 109 ASP B N 1
ATOM 2201 C CA . ASP B 1 109 ? -13.414 -17.828 -9.359 1 92.5 109 ASP B CA 1
ATOM 2202 C C . ASP B 1 109 ? -12.023 -18.438 -9.547 1 92.5 109 ASP B C 1
ATOM 2204 O O . ASP B 1 109 ? -11.188 -18.359 -8.641 1 92.5 109 ASP B O 1
ATOM 2208 N N . ILE B 1 110 ? -11.836 -19.031 -10.641 1 92.19 110 ILE B N 1
ATOM 2209 C CA . ILE B 1 110 ? -10.633 -19.812 -10.891 1 92.19 110 ILE B CA 1
ATOM 2210 C C . ILE B 1 110 ? -9.453 -18.891 -11.156 1 92.19 110 ILE B C 1
ATOM 2212 O O . ILE B 1 110 ? -9.508 -18.062 -12.07 1 92.19 110 ILE B O 1
ATOM 2216 N N . LEU B 1 111 ? -8.438 -19.094 -10.406 1 94.19 111 LEU B N 1
ATOM 2217 C CA . LEU B 1 111 ? -7.223 -18.312 -10.547 1 94.19 111 LEU B CA 1
ATOM 2218 C C . LEU B 1 111 ? -6.383 -18.797 -11.719 1 94.19 111 LEU B C 1
ATOM 2220 O O . LEU B 1 111 ? -6.133 -20 -11.852 1 94.19 111 LEU B O 1
ATOM 2224 N N . THR B 1 112 ? -5.898 -17.875 -12.562 1 95.94 112 THR B N 1
ATOM 2225 C CA . THR B 1 112 ? -5.113 -18.297 -13.719 1 95.94 112 THR B CA 1
ATOM 2226 C C . THR B 1 112 ? -3.729 -17.656 -13.688 1 95.94 112 THR B C 1
ATOM 2228 O O . THR B 1 112 ? -2.766 -18.219 -14.203 1 95.94 112 THR B O 1
ATOM 2231 N N . TYR B 1 113 ? -3.713 -16.438 -13.031 1 96.5 113 TYR B N 1
ATOM 2232 C CA . TYR B 1 113 ? -2.457 -15.688 -13.094 1 96.5 113 TYR B CA 1
ATOM 2233 C C . TYR B 1 113 ? -2.309 -14.766 -11.891 1 96.5 113 TYR B C 1
ATOM 2235 O O . TYR B 1 113 ? -3.279 -14.141 -11.453 1 96.5 113 TYR B O 1
ATOM 2243 N N . ILE B 1 114 ? -1.054 -14.703 -11.359 1 97.19 114 ILE B N 1
ATOM 2244 C CA . ILE B 1 114 ? -0.73 -13.805 -10.258 1 97.19 114 ILE B CA 1
ATOM 2245 C C . ILE B 1 114 ? 0.532 -13.016 -10.594 1 97.19 114 ILE B C 1
ATOM 2247 O O . ILE B 1 114 ? 1.499 -13.57 -11.117 1 97.19 114 ILE B O 1
ATOM 2251 N N . GLU B 1 115 ? 0.493 -11.789 -10.289 1 97.44 115 GLU B N 1
ATOM 2252 C CA . GLU B 1 115 ? 1.694 -10.961 -10.336 1 97.44 115 GLU B CA 1
ATOM 2253 C C . GLU B 1 115 ? 1.804 -10.078 -9.094 1 97.44 115 GLU B C 1
ATOM 2255 O O . GLU B 1 115 ? 0.807 -9.508 -8.641 1 97.44 115 GLU B O 1
ATOM 2260 N N . ILE B 1 116 ? 3.016 -10 -8.508 1 97.88 116 ILE B N 1
ATOM 2261 C CA . ILE B 1 116 ? 3.291 -9.219 -7.312 1 97.88 116 ILE B CA 1
ATOM 2262 C C . ILE B 1 116 ? 4.492 -8.305 -7.555 1 97.88 116 ILE B C 1
ATOM 2264 O O . ILE B 1 116 ? 5.586 -8.781 -7.863 1 97.88 116 ILE B O 1
ATOM 2268 N N . ASP B 1 117 ? 4.277 -7.066 -7.414 1 96.81 117 ASP B N 1
ATOM 2269 C CA . ASP B 1 117 ? 5.375 -6.109 -7.473 1 96.81 117 ASP B CA 1
ATOM 2270 C C . ASP B 1 117 ? 5.742 -5.605 -6.082 1 96.81 117 ASP B C 1
ATOM 2272 O O . ASP B 1 117 ? 4.859 -5.266 -5.285 1 96.81 117 ASP B O 1
ATOM 2276 N N . THR B 1 118 ? 7.047 -5.586 -5.766 1 97 118 THR B N 1
ATOM 2277 C CA . THR B 1 118 ? 7.488 -5.086 -4.469 1 97 118 THR B CA 1
ATOM 2278 C C . THR B 1 118 ? 8.555 -4.008 -4.645 1 97 118 THR B C 1
ATOM 2280 O O . THR B 1 118 ? 9.266 -3.986 -5.652 1 97 118 THR B O 1
ATOM 2283 N N . LEU B 1 119 ? 8.609 -3.123 -3.738 1 95.94 119 LEU B N 1
ATOM 2284 C CA . LEU B 1 119 ? 9.727 -2.205 -3.551 1 95.94 119 LEU B CA 1
ATOM 2285 C C . LEU B 1 119 ? 10.391 -2.428 -2.195 1 95.94 119 LEU B C 1
ATOM 2287 O O . LEU B 1 119 ? 9.711 -2.5 -1.17 1 95.94 119 LEU B O 1
ATOM 2291 N N . GLN B 1 120 ? 11.68 -2.605 -2.221 1 95.81 120 GLN B N 1
ATOM 2292 C CA . GLN B 1 120 ? 12.414 -2.91 -1 1 95.81 120 GLN B CA 1
ATOM 2293 C C . GLN B 1 120 ? 13.875 -2.49 -1.122 1 95.81 120 GLN B C 1
ATOM 2295 O O . GLN B 1 120 ? 14.359 -2.205 -2.221 1 95.81 120 GLN B O 1
ATOM 2300 N N . ASP B 1 121 ? 14.594 -2.512 -0.034 1 94.56 121 ASP B N 1
ATOM 2301 C CA . ASP B 1 121 ? 15.945 -1.979 0.018 1 94.56 121 ASP B CA 1
ATOM 2302 C C . ASP B 1 121 ? 16.938 -2.936 -0.64 1 94.56 121 ASP B C 1
ATOM 2304 O O . ASP B 1 121 ? 17.969 -2.508 -1.169 1 94.56 121 ASP B O 1
ATOM 2308 N N . THR B 1 122 ? 16.641 -4.254 -0.526 1 94.75 122 THR B N 1
ATOM 2309 C CA . THR B 1 122 ? 17.594 -5.246 -1.039 1 94.75 122 THR B CA 1
ATOM 2310 C C . THR B 1 122 ? 16.922 -6.121 -2.098 1 94.75 122 THR B C 1
ATOM 2312 O O . THR B 1 122 ? 15.695 -6.133 -2.225 1 94.75 122 THR B O 1
ATOM 2315 N N . GLN B 1 123 ? 17.734 -6.844 -2.781 1 94.62 123 GLN B N 1
ATOM 2316 C CA . GLN B 1 123 ? 17.219 -7.746 -3.801 1 94.62 123 GLN B CA 1
ATOM 2317 C C . GLN B 1 123 ? 16.781 -9.078 -3.189 1 94.62 123 GLN B C 1
ATOM 2319 O O . GLN B 1 123 ? 16.281 -9.953 -3.893 1 94.62 123 GLN B O 1
ATOM 2324 N N . GLU B 1 124 ? 16.953 -9.133 -1.892 1 94.75 124 GLU B N 1
ATOM 2325 C CA . GLU B 1 124 ? 16.672 -10.414 -1.247 1 94.75 124 GLU B CA 1
ATOM 2326 C C . GLU B 1 124 ? 15.195 -10.516 -0.856 1 94.75 124 GLU B C 1
ATOM 2328 O O . GLU B 1 124 ? 14.688 -9.68 -0.105 1 94.75 124 GLU B O 1
ATOM 2333 N N . GLY B 1 125 ? 14.516 -11.539 -1.367 1 94.12 125 GLY B N 1
ATOM 2334 C CA . GLY B 1 125 ? 13.109 -11.836 -1.128 1 94.12 125 GLY B CA 1
ATOM 2335 C C . GLY B 1 125 ? 12.609 -13.023 -1.932 1 94.12 125 GLY B C 1
ATOM 2336 O O . GLY B 1 125 ? 13.312 -13.523 -2.809 1 94.12 125 GLY B O 1
ATOM 2337 N N . ASN B 1 126 ? 11.453 -13.422 -1.481 1 93.06 126 ASN B N 1
ATOM 2338 C CA . ASN B 1 126 ? 10.828 -14.555 -2.154 1 93.06 126 ASN B CA 1
ATOM 2339 C C . ASN B 1 126 ? 9.312 -14.547 -1.96 1 93.06 126 ASN B C 1
ATOM 2341 O O . ASN B 1 126 ? 8.797 -13.836 -1.102 1 93.06 126 ASN B O 1
ATOM 2345 N N . ALA B 1 127 ? 8.727 -15.312 -2.865 1 95.19 127 ALA B N 1
ATOM 2346 C CA . ALA B 1 127 ? 7.305 -15.594 -2.727 1 95.19 127 ALA B CA 1
ATOM 2347 C C . ALA B 1 127 ? 7.008 -17.062 -3.002 1 95.19 127 ALA B C 1
ATOM 2349 O O . ALA B 1 127 ? 7.57 -17.656 -3.928 1 95.19 127 ALA B O 1
ATOM 2350 N N . HIS B 1 128 ? 6.152 -17.672 -2.152 1 93.25 128 HIS B N 1
ATOM 2351 C CA . HIS B 1 128 ? 5.816 -19.078 -2.373 1 93.25 128 HIS B CA 1
ATOM 2352 C C . HIS B 1 128 ? 4.355 -19.359 -2.035 1 93.25 128 HIS B C 1
ATOM 2354 O O . HIS B 1 128 ? 3.795 -18.734 -1.13 1 93.25 128 HIS B O 1
ATOM 2360 N N . VAL B 1 129 ? 3.863 -20.297 -2.777 1 91.56 129 VAL B N 1
ATOM 2361 C CA . VAL B 1 129 ? 2.514 -20.766 -2.502 1 91.56 129 VAL B CA 1
ATOM 2362 C C . VAL B 1 129 ? 2.547 -21.766 -1.35 1 91.56 129 VAL B C 1
ATOM 2364 O O . VAL B 1 129 ? 3.32 -22.734 -1.376 1 91.56 129 VAL B O 1
ATOM 2367 N N . VAL B 1 130 ? 1.664 -21.531 -0.38 1 87.88 130 VAL B N 1
ATOM 2368 C CA . VAL B 1 130 ? 1.651 -22.438 0.762 1 87.88 130 VAL B CA 1
ATOM 2369 C C . VAL B 1 130 ? 0.402 -23.312 0.712 1 87.88 130 VAL B C 1
ATOM 2371 O O . VAL B 1 130 ? 0.381 -24.406 1.28 1 87.88 130 VAL B O 1
ATOM 2374 N N . SER B 1 131 ? -0.636 -22.75 0.113 1 85.25 131 SER B N 1
ATOM 2375 C CA . SER B 1 131 ? -1.839 -23.547 -0.109 1 85.25 131 SER B CA 1
ATOM 2376 C C . SER B 1 131 ? -2.627 -23.031 -1.31 1 85.25 131 SER B C 1
ATOM 2378 O O . SER B 1 131 ? -2.551 -21.844 -1.648 1 85.25 131 SER B O 1
ATOM 2380 N N . GLY B 1 132 ? -3.375 -23.969 -2.076 1 88.81 132 GLY B N 1
ATOM 2381 C CA . GLY B 1 132 ? -4.113 -23.609 -3.277 1 88.81 132 GLY B CA 1
ATOM 2382 C C . GLY B 1 132 ? -3.219 -23.406 -4.488 1 88.81 132 GLY B C 1
ATOM 2383 O O . GLY B 1 132 ? -2.24 -24.141 -4.672 1 88.81 132 GLY B O 1
ATOM 2384 N N . GLY B 1 133 ? -3.773 -22.453 -5.391 1 91.19 133 GLY B N 1
ATOM 2385 C CA . GLY B 1 133 ? -2.91 -22.219 -6.535 1 91.19 133 GLY B CA 1
ATOM 2386 C C . GLY B 1 133 ? -3.678 -21.984 -7.824 1 91.19 133 GLY B C 1
ATOM 2387 O O . GLY B 1 133 ? -4.891 -21.766 -7.797 1 91.19 133 GLY B O 1
ATOM 2388 N N . ILE B 1 134 ? -2.832 -21.922 -8.805 1 92.69 134 ILE B N 1
ATOM 2389 C CA . ILE B 1 134 ? -3.4 -21.719 -10.133 1 92.69 134 ILE B CA 1
ATOM 2390 C C . ILE B 1 134 ? -4.359 -22.875 -10.453 1 92.69 134 ILE B C 1
ATOM 2392 O O . ILE B 1 134 ? -4.07 -24.031 -10.156 1 92.69 134 ILE B O 1
ATOM 2396 N N . GLY B 1 135 ? -5.512 -22.469 -11.102 1 91 135 GLY B N 1
ATOM 2397 C CA . GLY B 1 135 ? -6.523 -23.469 -11.414 1 91 135 GLY B CA 1
ATOM 2398 C C . GLY B 1 135 ? -7.492 -23.719 -10.266 1 91 135 GLY B C 1
ATOM 2399 O O . GLY B 1 135 ? -8.445 -24.484 -10.406 1 91 135 GLY B O 1
ATOM 2400 N N . GLN B 1 136 ? -7.297 -23.109 -9.156 1 91.12 136 GLN B N 1
ATOM 2401 C CA . GLN B 1 136 ? -8.148 -23.219 -7.98 1 91.12 136 GLN B CA 1
ATOM 2402 C C . GLN B 1 136 ? -8.812 -21.891 -7.648 1 91.12 136 GLN B C 1
ATOM 2404 O O . GLN B 1 136 ? -8.477 -20.859 -8.234 1 91.12 136 GLN B O 1
ATOM 2409 N N . GLY B 1 137 ? -9.789 -21.938 -6.719 1 91.94 137 GLY B N 1
ATOM 2410 C CA . GLY B 1 137 ? -10.523 -20.75 -6.328 1 91.94 137 GLY B CA 1
ATOM 2411 C C . GLY B 1 137 ? -9.938 -20.062 -5.109 1 91.94 137 GLY B C 1
ATOM 2412 O O . GLY B 1 137 ? -10.562 -19.172 -4.527 1 91.94 137 GLY B O 1
ATOM 2413 N N . SER B 1 138 ? -8.758 -20.625 -4.664 1 90.81 138 SER B N 1
ATOM 2414 C CA . SER B 1 138 ? -8.078 -20.047 -3.51 1 90.81 138 SER B CA 1
ATOM 2415 C C . SER B 1 138 ? -6.57 -20.25 -3.584 1 90.81 138 SER B C 1
ATOM 2417 O O . SER B 1 138 ? -6.105 -21.234 -4.184 1 90.81 138 SER B O 1
ATOM 2419 N N . ILE B 1 139 ? -5.887 -19.266 -2.957 1 91.19 139 ILE B N 1
ATOM 2420 C CA . ILE B 1 139 ? -4.438 -19.406 -2.869 1 91.19 139 ILE B CA 1
ATOM 2421 C C . ILE B 1 139 ? -3.914 -18.656 -1.647 1 91.19 139 ILE B C 1
ATOM 2423 O O . ILE B 1 139 ? -4.449 -17.609 -1.283 1 91.19 139 ILE B O 1
ATOM 2427 N N . HIS B 1 140 ? -2.957 -19.219 -1.029 1 91.81 140 HIS B N 1
ATOM 2428 C CA . HIS B 1 140 ? -2.219 -18.578 0.055 1 91.81 140 HIS B CA 1
ATOM 2429 C C . HIS B 1 140 ? -0.738 -18.453 -0.287 1 91.81 140 HIS B C 1
ATOM 2431 O O . HIS B 1 140 ? -0.054 -19.453 -0.487 1 91.81 140 HIS B O 1
ATOM 2437 N N . ILE B 1 141 ? -0.23 -17.219 -0.395 1 92.75 141 ILE B N 1
ATOM 2438 C CA . ILE B 1 141 ? 1.161 -16.938 -0.732 1 92.75 141 ILE B CA 1
ATOM 2439 C C . ILE B 1 141 ? 1.857 -16.281 0.458 1 92.75 141 ILE B C 1
ATOM 2441 O O . ILE B 1 141 ? 1.286 -15.406 1.116 1 92.75 141 ILE B O 1
ATOM 2445 N N . VAL B 1 142 ? 3.004 -16.688 0.673 1 91.75 142 VAL B N 1
ATOM 2446 C CA . VAL B 1 142 ? 3.865 -15.992 1.62 1 91.75 142 VAL B CA 1
ATOM 2447 C C . VAL B 1 142 ? 4.922 -15.188 0.862 1 91.75 142 VAL B C 1
ATOM 2449 O O . VAL B 1 142 ? 5.715 -15.758 0.108 1 91.75 142 VAL B O 1
ATOM 2452 N N . LEU B 1 143 ? 4.902 -13.906 1.038 1 95.56 143 LEU B N 1
ATOM 2453 C CA . LEU B 1 143 ? 5.824 -12.953 0.43 1 95.56 143 LEU B CA 1
ATOM 2454 C C . LEU B 1 143 ? 6.863 -12.477 1.441 1 95.56 143 LEU B C 1
ATOM 2456 O O . LEU B 1 143 ? 6.512 -12.031 2.535 1 95.56 143 LEU B O 1
ATOM 2460 N N . GLU B 1 144 ? 8.156 -12.57 0.977 1 95 144 GLU B N 1
ATOM 2461 C CA . GLU B 1 144 ? 9.211 -12.242 1.928 1 95 144 GLU B CA 1
ATOM 2462 C C . GLU B 1 144 ? 10.203 -11.242 1.337 1 95 144 GLU B C 1
ATOM 2464 O O . GLU B 1 144 ? 10.539 -11.312 0.154 1 95 144 GLU B O 1
ATOM 2469 N N . ALA B 1 145 ? 10.602 -10.344 2.18 1 96.19 145 ALA B N 1
ATOM 2470 C CA . ALA B 1 145 ? 11.703 -9.438 1.896 1 96.19 145 ALA B CA 1
ATOM 2471 C C . ALA B 1 145 ? 12.711 -9.422 3.041 1 96.19 145 ALA B C 1
ATOM 2473 O O . ALA B 1 145 ? 12.328 -9.461 4.211 1 96.19 145 ALA B O 1
ATOM 2474 N N . LYS B 1 146 ? 14.023 -9.344 2.689 1 95.06 146 LYS B N 1
ATOM 2475 C CA . LYS B 1 146 ? 15.047 -9.414 3.723 1 95.06 146 LYS B CA 1
ATOM 2476 C C . LYS B 1 146 ? 15.719 -8.055 3.924 1 95.06 146 LYS B C 1
ATOM 2478 O O . LYS B 1 146 ? 15.977 -7.332 2.959 1 95.06 146 LYS B O 1
ATOM 2483 N N . GLN B 1 147 ? 15.953 -7.789 5.215 1 95.56 147 GLN B N 1
ATOM 2484 C CA . GLN B 1 147 ? 16.781 -6.648 5.609 1 95.56 147 GLN B CA 1
ATOM 2485 C C . GLN B 1 147 ? 16.328 -5.375 4.902 1 95.56 147 GLN B C 1
ATOM 2487 O O . GLN B 1 147 ? 17.141 -4.703 4.258 1 95.56 147 GLN B O 1
ATOM 2492 N N . THR B 1 148 ? 15.086 -5 5.086 1 95.75 148 THR B N 1
ATOM 2493 C CA . THR B 1 148 ? 14.547 -3.812 4.434 1 95.75 148 THR B CA 1
ATOM 2494 C C . THR B 1 148 ? 13.93 -2.863 5.461 1 95.75 148 THR B C 1
ATOM 2496 O O . THR B 1 148 ? 13.359 -3.307 6.461 1 95.75 148 THR B O 1
ATOM 2499 N N . GLU B 1 149 ? 14.039 -1.538 5.266 1 95 149 GLU B N 1
ATOM 2500 C CA . GLU B 1 149 ? 13.391 -0.517 6.086 1 95 149 GLU B CA 1
ATOM 2501 C C . GLU B 1 149 ? 12.102 -0.021 5.441 1 95 149 GLU B C 1
ATOM 2503 O O . GLU B 1 149 ? 11.273 0.612 6.102 1 95 149 GLU B O 1
ATOM 2508 N N . ARG B 1 150 ? 12.023 -0.3 4.137 1 94.19 150 ARG B N 1
ATOM 2509 C CA . ARG B 1 150 ? 10.836 0.058 3.365 1 94.19 150 ARG B CA 1
ATOM 2510 C C . ARG B 1 150 ? 10.352 -1.121 2.529 1 94.19 150 ARG B C 1
ATOM 2512 O O . ARG B 1 150 ? 11.141 -1.758 1.828 1 94.19 150 ARG B O 1
ATOM 2519 N N . PHE B 1 151 ? 9.094 -1.35 2.707 1 95.62 151 PHE B N 1
ATOM 2520 C CA . PHE B 1 151 ? 8.531 -2.453 1.936 1 95.62 151 PHE B CA 1
ATOM 2521 C C . PHE B 1 151 ? 7.133 -2.111 1.438 1 95.62 151 PHE B C 1
ATOM 2523 O O . PHE B 1 151 ? 6.293 -1.64 2.207 1 95.62 151 PHE B O 1
ATOM 2530 N N . SER B 1 152 ? 6.941 -2.234 0.157 1 97.44 152 SER B N 1
ATOM 2531 C CA . SER B 1 152 ? 5.598 -2.139 -0.399 1 97.44 152 SER B CA 1
ATOM 2532 C C . SER B 1 152 ? 5.324 -3.268 -1.388 1 97.44 152 SER B C 1
ATOM 2534 O O . SER B 1 152 ? 6.254 -3.824 -1.975 1 97.44 152 SER B O 1
ATOM 2536 N N . TYR B 1 153 ? 4.082 -3.611 -1.534 1 97.75 153 TYR B N 1
ATOM 2537 C CA . TYR B 1 153 ? 3.688 -4.621 -2.51 1 97.75 153 TYR B CA 1
ATOM 2538 C C . TYR B 1 153 ? 2.371 -4.246 -3.182 1 97.75 153 TYR B C 1
ATOM 2540 O O . TYR B 1 153 ? 1.54 -3.555 -2.586 1 97.75 153 TYR B O 1
ATOM 2548 N N . ASN B 1 154 ? 2.234 -4.668 -4.32 1 97.31 154 ASN B N 1
ATOM 2549 C CA . ASN B 1 154 ? 1.031 -4.59 -5.145 1 97.31 154 ASN B CA 1
ATOM 2550 C C . ASN B 1 154 ? 0.779 -5.891 -5.895 1 97.31 154 ASN B C 1
ATOM 2552 O O . ASN B 1 154 ? 1.457 -6.188 -6.883 1 97.31 154 ASN B O 1
ATOM 2556 N N . ALA B 1 155 ? -0.231 -6.637 -5.422 1 97.81 155 ALA B N 1
ATOM 2557 C CA . ALA B 1 155 ? -0.504 -7.965 -5.965 1 97.81 155 ALA B CA 1
ATOM 2558 C C . ALA B 1 155 ? -1.808 -7.973 -6.758 1 97.81 155 ALA B C 1
ATOM 2560 O O . ALA B 1 155 ? -2.83 -7.465 -6.293 1 97.81 155 ALA B O 1
ATOM 2561 N N . HIS B 1 156 ? -1.711 -8.578 -7.918 1 96.56 156 HIS B N 1
ATOM 2562 C CA . HIS B 1 156 ? -2.875 -8.734 -8.781 1 96.56 156 HIS B CA 1
ATOM 2563 C C . HIS B 1 156 ? -3.18 -10.211 -9.039 1 96.56 156 HIS B C 1
ATOM 2565 O O . HIS B 1 156 ? -2.303 -10.961 -9.469 1 96.56 156 HIS B O 1
ATOM 2571 N N . PHE B 1 157 ? -4.402 -10.547 -8.727 1 96.38 157 PHE B N 1
ATOM 2572 C CA . PHE B 1 157 ? -4.906 -11.891 -8.984 1 96.38 157 PHE B CA 1
ATOM 2573 C C . PHE B 1 157 ? -5.902 -11.883 -10.141 1 96.38 157 PHE B C 1
ATOM 2575 O O . PHE B 1 157 ? -6.938 -11.219 -10.062 1 96.38 157 PHE B O 1
ATOM 2582 N N . TYR B 1 158 ? -5.551 -12.664 -11.156 1 96.94 158 TYR B N 1
ATOM 2583 C CA . TYR B 1 158 ? -6.426 -12.742 -12.32 1 96.94 158 TYR B CA 1
ATOM 2584 C C . TYR B 1 158 ? -7.027 -14.133 -12.461 1 96.94 158 TYR B C 1
ATOM 2586 O O . TYR B 1 158 ? -6.43 -15.125 -12.031 1 96.94 158 TYR B O 1
ATOM 2594 N N . GLY B 1 159 ? -8.219 -14.062 -13.055 1 96.5 159 GLY B N 1
ATOM 2595 C CA . GLY B 1 159 ? -8.836 -15.359 -13.266 1 96.5 159 GLY B CA 1
ATOM 2596 C C . GLY B 1 159 ? -10.117 -15.289 -14.078 1 96.5 159 GLY B C 1
ATOM 2597 O O . GLY B 1 159 ? -10.297 -14.367 -14.875 1 96.5 159 GLY B O 1
ATOM 2598 N N . ARG B 1 160 ? -10.93 -16.438 -14.023 1 93.5 160 ARG B N 1
ATOM 2599 C CA . ARG B 1 160 ? -12.141 -16.578 -14.812 1 93.5 160 ARG B CA 1
ATOM 2600 C C . ARG B 1 160 ? -13.203 -17.359 -14.055 1 93.5 160 ARG B C 1
ATOM 2602 O O . ARG B 1 160 ? -12.898 -18.031 -13.062 1 93.5 160 ARG B O 1
ATOM 2609 N N . LYS B 1 161 ? -14.469 -17.156 -14.578 1 90.06 161 LYS B N 1
ATOM 2610 C CA . LYS B 1 161 ? -15.57 -17.875 -13.938 1 90.06 161 LYS B CA 1
ATOM 2611 C C . LYS B 1 161 ? -15.469 -19.375 -14.172 1 90.06 161 LYS B C 1
ATOM 2613 O O . LYS B 1 161 ? -14.938 -19.812 -15.195 1 90.06 161 LYS B O 1
ATOM 2618 N N . THR B 1 162 ? -15.836 -20.109 -13.156 1 77.75 162 THR B N 1
ATOM 2619 C CA . THR B 1 162 ? -15.914 -21.547 -13.312 1 77.75 162 THR B CA 1
ATOM 2620 C C . THR B 1 162 ? -16.922 -21.922 -14.391 1 77.75 162 THR B C 1
ATOM 2622 O O . THR B 1 162 ? -18.016 -21.344 -14.453 1 77.75 162 THR B O 1
ATOM 2625 N N . LEU B 1 163 ? -16.578 -22.344 -15.531 1 60.75 163 LEU B N 1
ATOM 2626 C CA . LEU B 1 163 ? -17.547 -22.812 -16.5 1 60.75 163 LEU B CA 1
ATOM 2627 C C . LEU B 1 163 ? -18.422 -23.922 -15.914 1 60.75 163 LEU B C 1
ATOM 2629 O O . LEU B 1 163 ? -17.906 -24.922 -15.422 1 60.75 163 LEU B O 1
ATOM 2633 N N . LYS B 1 164 ? -19.5 -23.547 -15.156 1 54.25 164 LYS B N 1
ATOM 2634 C CA . LYS B 1 164 ? -20.469 -24.578 -14.844 1 54.25 164 LYS B CA 1
ATOM 2635 C C . LYS B 1 164 ? -20.844 -25.391 -16.094 1 54.25 164 LYS B C 1
ATOM 2637 O O . LYS B 1 164 ? -21.312 -24.812 -17.078 1 54.25 164 LYS B O 1
ATOM 2642 N N . LEU B 1 165 ? -20.141 -26.328 -16.438 1 44.44 165 LEU B N 1
ATOM 2643 C CA . LEU B 1 165 ? -20.75 -27.219 -17.422 1 44.44 165 LEU B CA 1
ATOM 2644 C C . LEU B 1 165 ? -22.203 -27.5 -17.078 1 44.44 165 LEU B C 1
ATOM 2646 O O . LEU B 1 165 ? -22.516 -27.875 -15.945 1 44.44 165 LEU B O 1
ATOM 2650 N N . MET B 1 166 ? -23.016 -26.625 -17.609 1 43.75 166 MET B N 1
ATOM 2651 C CA . MET B 1 166 ? -24.391 -27.109 -17.625 1 43.75 166 MET B CA 1
ATOM 2652 C C . MET B 1 166 ? -24.438 -28.594 -17.922 1 43.75 166 MET B C 1
ATOM 2654 O O . MET B 1 166 ? -24.047 -29.031 -19 1 43.75 166 MET B O 1
ATOM 2658 N N . THR B 1 167 ? -23.938 -29.406 -17.062 1 36.5 167 THR B N 1
ATOM 2659 C CA . THR B 1 167 ? -24.5 -30.719 -17.328 1 36.5 167 THR B CA 1
ATOM 2660 C C . THR B 1 167 ? -25.984 -30.75 -16.984 1 36.5 167 THR B C 1
ATOM 2662 O O . THR B 1 167 ? -26.406 -30.172 -15.977 1 36.5 167 THR B O 1
#

Secondary structure (DSSP, 8-state):
-------------------------S----------S-HHHHHHHTTTS--EEPEEEEEEEEEEEEEEEEE-PPTT-EEEEEEEEEEEEEEEEEEEEEEEES-TT---SEEEEEEEEEEESSS-EEEEEEEE-TTSS-EEEEEEEEEEEEEEEEEEEEEE-------/-------------------------S----------S-HHHHHHHTTTS--EEPEEEEEEEEEEEEEEEEE-PPTT-EEEEEEEEEEEEEEEEEEEEEEEES-TT---SEEEEEEEEEEESSS-EEEEEEEE-TTSS-EEEEEEEEEEEEEEEEEEEEEE-------

Radius of gyration: 24.49 Å; Cα contacts (8 Å, |Δi|>4): 743; chains: 2; bounding box: 48×117×56 Å

Organism: Glossina morsitans morsitans (NCBI:txid37546)

Solvent-accessible surface area (backbone atoms only — not comparable to full-atom values): 18673 Å² total; per-residue (Å²): 135,84,78,77,76,78,76,77,74,77,77,76,75,74,71,74,72,75,68,75,64,74,76,59,68,82,78,63,70,84,67,83,61,56,62,43,71,54,60,67,60,47,40,67,71,42,60,83,37,71,62,48,69,43,48,76,45,78,42,84,38,71,30,19,40,35,37,36,38,44,74,56,82,55,90,86,46,41,81,71,47,74,50,51,32,34,48,78,47,99,54,65,36,62,45,28,38,34,45,65,45,56,55,91,92,43,75,52,54,28,27,34,22,37,40,34,41,34,42,26,53,37,88,47,62,50,40,29,33,59,42,77,35,73,75,29,28,28,32,33,31,45,38,36,38,40,58,25,37,41,43,33,32,34,32,42,34,27,18,42,75,69,78,70,70,82,119,134,84,78,75,78,78,75,79,76,76,77,75,76,73,71,74,72,76,70,76,64,72,76,61,69,82,76,63,71,84,67,85,60,56,61,43,69,52,59,66,59,46,40,67,70,40,60,81,36,72,60,48,67,41,49,78,46,77,42,85,38,71,29,20,38,35,37,35,38,43,73,57,83,54,92,85,46,42,82,71,46,74,51,51,32,34,47,76,46,99,54,65,35,65,44,29,37,34,45,62,45,56,55,91,92,45,73,51,53,27,26,34,23,37,41,34,39,34,42,26,53,40,86,46,62,49,42,28,33,58,42,79,35,74,75,28,27,29,32,33,31,44,37,37,38,39,58,26,37,40,42,32,33,34,32,42,33,27,18,42,75,70,76,71,70,81,118

Nearest PDB structures (foldseek):
  2cgy-assembly1_A  TM=2.079E-01  e=1.377E-01  Helix pomatia
  4q56-assembly1_A  TM=2.162E-01  e=1.534E-01  Cornu aspersum
  7zgm-assembly1_A  TM=2.372E-01  e=1.577E+00  Phocaeicola massiliensis B84634 = Timone 84634 = DSM 17679 = JCM 13223
  2cgy-assembly1_A  TM=2.093E-01  e=1.294E-01  Helix pomatia
  4q56-assembly1_A  TM=2.229E-01  e=1.524E-01  Cornu aspersum